Protein AF-A0A968ZM44-F1 (afdb_monomer_lite)

Secondary structure (DSSP, 8-state):
-----GGGSHHHHHHHHHHHHGGG--HHHHHHH-TTHHHHTEEEETTEEEE-TTSS--HHHHHHHHHHHHHTTHHHHHHHHHTT---BTTTTB---TTGGG--SSS--EETTEE-HHHHHHHHHHHHHHHHHHHHT-SB-TTSSB--EEEEE--THHHHHHHHHHHHTGGGS-TT-EEEEE--SSHHHHHHHHHTT-TT-SS-SS---TT-TTS---------HHHHHHHHHHHHHTT--TTS--S--------HHHHTTT--S--HHHHHHH-HHHHHHHHHHHHTS-TT---S--PPP------

Sequence (306 aa):
MSVADITRTAEWAALKRHRQALAKTRIAELFKEDAQRFQHFSLQLDEFAFDYSKNLATPETMRLLHELARTADVAGWRDRMFAGEHINSTEDRAVFHVALRNVGREPMTVDGKDVMPDVRKVWDQMRAFVANVREGHWHGATGERIRTVVNIGIGGSDLGPAMAVQALRPFCHPEMTFQFVSNVDGAHLHAALAHADPADPETGRQLAAQDLGKIGHRVEIGDPAIVDPLEDLAGAVGRDPKRRQGVGHVLPVHADQVRTRIGHGSQRAARQEIPELWGEIAHQADDIGPGRRPANAFPGPSGRAI

pLDDT: mean 70.18, std 28.46, range [25.27, 98.62]

Radius of gyration: 26.27 Å; chains: 1; bounding box: 56×50×72 Å

Structure (mmCIF, N/CA/C/O backbone):
data_AF-A0A968ZM44-F1
#
_entry.id   AF-A0A968ZM44-F1
#
loop_
_atom_site.group_PDB
_atom_site.id
_atom_site.type_symbol
_atom_site.label_atom_id
_atom_site.label_alt_id
_atom_site.label_comp_id
_atom_site.label_asym_id
_atom_site.label_entity_id
_atom_site.label_seq_id
_atom_site.pdbx_PDB_ins_code
_atom_site.Cartn_x
_atom_site.Cartn_y
_atom_site.Cartn_z
_atom_site.occupancy
_atom_site.B_iso_or_equiv
_atom_site.auth_seq_id
_atom_site.auth_comp_id
_atom_site.auth_asym_id
_atom_s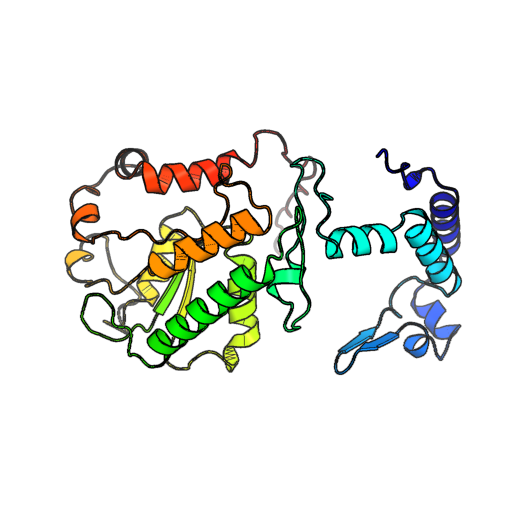ite.auth_atom_id
_atom_site.pdbx_PDB_model_num
ATOM 1 N N . MET A 1 1 ? 5.652 -24.189 -7.699 1.00 48.12 1 MET A N 1
ATOM 2 C CA . MET A 1 1 ? 6.031 -23.887 -9.099 1.00 48.12 1 MET A CA 1
ATOM 3 C C . MET A 1 1 ? 7.321 -23.081 -9.074 1.00 48.12 1 MET A C 1
ATOM 5 O O . MET A 1 1 ? 7.383 -22.113 -8.329 1.00 48.12 1 MET A O 1
ATOM 9 N N . SER A 1 2 ? 8.365 -23.496 -9.797 1.00 54.34 2 SER A N 1
ATOM 10 C CA . SER A 1 2 ? 9.591 -22.693 -9.908 1.00 54.34 2 SER A CA 1
ATOM 11 C C . SER A 1 2 ? 9.310 -21.535 -10.862 1.00 54.34 2 SER A C 1
ATOM 13 O O . SER A 1 2 ? 9.108 -21.755 -12.053 1.00 54.34 2 SER A O 1
ATOM 15 N N . VAL A 1 3 ? 9.242 -20.314 -10.330 1.00 64.31 3 VAL A N 1
ATOM 16 C CA . VAL A 1 3 ? 9.258 -19.105 -11.160 1.00 64.31 3 VAL A CA 1
ATOM 17 C C . VAL A 1 3 ? 10.635 -19.047 -11.805 1.00 64.31 3 VAL A C 1
ATOM 19 O O . VAL A 1 3 ? 11.645 -19.103 -11.099 1.00 64.31 3 VAL A O 1
ATOM 22 N N . ALA A 1 4 ? 10.685 -19.001 -13.136 1.00 75.81 4 ALA A N 1
ATOM 23 C CA . ALA A 1 4 ? 11.942 -18.811 -13.841 1.00 75.81 4 ALA A CA 1
ATOM 24 C C . ALA A 1 4 ? 12.600 -17.519 -13.335 1.00 75.81 4 ALA A C 1
ATOM 26 O O . ALA A 1 4 ? 11.942 -16.486 -13.221 1.00 75.81 4 ALA A O 1
ATOM 27 N N . ASP A 1 5 ? 13.889 -17.586 -13.003 1.00 91.69 5 ASP A N 1
ATOM 28 C CA . ASP A 1 5 ? 14.655 -16.423 -12.557 1.00 91.69 5 ASP A CA 1
ATOM 29 C C . ASP A 1 5 ? 14.594 -15.332 -13.635 1.00 91.69 5 ASP A C 1
ATOM 31 O O . ASP A 1 5 ? 15.226 -15.446 -14.691 1.00 91.69 5 ASP A O 1
ATOM 35 N N . ILE A 1 6 ? 13.819 -14.277 -13.359 1.00 95.19 6 ILE A N 1
ATOM 36 C CA . ILE A 1 6 ? 13.532 -13.194 -14.304 1.00 95.19 6 ILE A CA 1
ATOM 37 C C . ILE A 1 6 ? 14.816 -12.515 -14.796 1.00 95.19 6 ILE A C 1
ATOM 39 O O . ILE A 1 6 ? 14.860 -11.980 -15.898 1.00 95.19 6 ILE A O 1
ATOM 43 N N . THR A 1 7 ? 15.906 -12.589 -14.024 1.00 96.12 7 THR A N 1
ATOM 44 C CA . THR A 1 7 ? 17.188 -11.975 -14.388 1.00 96.12 7 THR A CA 1
ATOM 45 C C . THR A 1 7 ? 17.933 -12.716 -15.503 1.00 96.12 7 THR A C 1
ATOM 47 O O . THR A 1 7 ? 18.904 -12.188 -16.065 1.00 96.12 7 THR A O 1
ATOM 50 N N . ARG A 1 8 ? 17.476 -13.926 -15.850 1.00 95.88 8 ARG A N 1
ATOM 51 C CA . ARG A 1 8 ? 18.040 -14.781 -16.903 1.00 95.88 8 ARG A CA 1
ATOM 52 C C . ARG A 1 8 ? 17.271 -14.711 -18.221 1.00 95.88 8 ARG A C 1
ATOM 54 O O . ARG A 1 8 ? 17.682 -15.360 -19.179 1.00 95.88 8 ARG A O 1
ATOM 61 N N . THR A 1 9 ? 16.181 -13.950 -18.291 1.00 96.44 9 THR A N 1
ATOM 62 C CA . THR A 1 9 ? 15.359 -13.867 -19.504 1.00 96.44 9 THR A CA 1
ATOM 63 C C . THR A 1 9 ? 15.955 -12.921 -20.549 1.00 96.44 9 THR A C 1
ATOM 65 O O . THR A 1 9 ? 16.808 -12.068 -20.258 1.00 96.44 9 THR A O 1
ATOM 68 N N . ALA A 1 10 ? 15.511 -13.069 -21.799 1.00 97.44 10 ALA A N 1
ATOM 69 C CA . ALA A 1 10 ? 15.954 -12.221 -22.901 1.00 97.44 10 ALA A CA 1
ATOM 70 C C . ALA A 1 10 ? 15.498 -10.763 -22.715 1.00 97.44 10 ALA A C 1
ATOM 72 O O . ALA A 1 10 ? 16.242 -9.837 -23.041 1.00 97.44 10 ALA A O 1
ATOM 73 N N . GLU A 1 11 ? 14.320 -10.562 -22.127 1.00 97.62 11 GLU A N 1
ATOM 74 C CA . GLU A 1 11 ? 13.700 -9.272 -21.820 1.00 97.62 11 GLU A CA 1
ATOM 75 C C . GLU A 1 11 ? 14.523 -8.511 -20.776 1.00 97.62 11 GLU A C 1
ATOM 77 O O . GLU A 1 11 ? 14.809 -7.322 -20.941 1.00 97.62 11 GLU A O 1
ATOM 82 N N . TRP A 1 12 ? 15.011 -9.206 -19.741 1.00 97.94 12 TRP A N 1
ATOM 83 C CA . TRP A 1 12 ? 15.919 -8.608 -18.762 1.00 97.94 12 TRP A CA 1
ATOM 84 C C . TRP A 1 12 ? 17.255 -8.209 -19.398 1.00 97.94 12 TRP A C 1
ATOM 86 O O . TRP A 1 12 ? 17.797 -7.130 -19.133 1.00 97.94 12 TRP A O 1
ATOM 96 N N . ALA A 1 13 ? 17.801 -9.052 -20.280 1.00 98.12 13 ALA A N 1
ATOM 97 C CA . ALA A 1 13 ? 19.002 -8.716 -21.039 1.00 98.12 13 ALA A CA 1
ATOM 98 C C . ALA A 1 13 ? 18.784 -7.513 -21.978 1.00 98.12 13 ALA A C 1
ATOM 100 O O . ALA A 1 13 ? 19.675 -6.668 -22.099 1.00 98.12 13 ALA A O 1
ATOM 101 N N . ALA A 1 14 ? 17.609 -7.402 -22.603 1.00 98.31 14 ALA A N 1
ATOM 102 C CA . ALA A 1 14 ? 17.239 -6.277 -23.457 1.00 98.31 14 ALA A CA 1
ATOM 103 C C . ALA A 1 14 ? 17.151 -4.963 -22.669 1.00 98.31 14 ALA A C 1
ATOM 105 O O . ALA A 1 14 ? 17.775 -3.980 -23.070 1.00 98.31 14 ALA A O 1
ATOM 106 N N . LEU A 1 15 ? 16.496 -4.960 -21.502 1.00 98.00 15 LEU A N 1
ATOM 107 C CA . LEU A 1 15 ? 16.448 -3.793 -20.612 1.00 98.00 15 LEU A CA 1
ATOM 108 C C . LEU A 1 15 ? 17.839 -3.352 -20.145 1.00 98.00 15 LEU A C 1
ATOM 110 O O . LEU A 1 15 ? 18.125 -2.155 -20.126 1.00 98.00 15 LEU A O 1
ATOM 114 N N . LYS A 1 16 ? 18.738 -4.294 -19.824 1.00 98.12 16 LYS A N 1
ATOM 115 C CA . LYS A 1 16 ? 20.132 -3.969 -19.470 1.00 98.12 16 LYS A CA 1
ATOM 116 C C . LYS A 1 16 ? 20.870 -3.270 -20.614 1.00 98.12 16 LYS A C 1
ATOM 118 O O . LYS A 1 16 ? 21.529 -2.260 -20.372 1.00 98.12 16 LYS A O 1
ATOM 123 N N . ARG A 1 17 ? 20.741 -3.765 -21.851 1.00 98.44 17 ARG A N 1
ATOM 124 C CA . ARG A 1 17 ? 21.337 -3.118 -23.037 1.00 98.44 17 ARG A CA 1
ATOM 125 C C . ARG A 1 17 ? 20.739 -1.732 -23.279 1.00 98.44 17 ARG A C 1
ATOM 127 O O . ARG A 1 17 ? 21.483 -0.778 -23.482 1.00 98.44 17 ARG A O 1
ATOM 134 N N . HIS A 1 18 ? 19.418 -1.598 -23.179 1.00 98.19 18 HIS A N 1
ATOM 135 C CA . HIS A 1 18 ? 18.733 -0.310 -23.326 1.00 98.19 18 HIS A CA 1
ATOM 136 C C . HIS A 1 18 ? 19.187 0.709 -22.273 1.00 98.19 18 HIS A C 1
ATOM 138 O O . HIS A 1 18 ? 19.509 1.853 -22.588 1.00 98.19 18 HIS A O 1
ATOM 144 N N . ARG A 1 19 ? 19.333 0.279 -21.014 1.00 97.25 19 ARG A N 1
ATOM 145 C CA . ARG A 1 19 ? 19.857 1.125 -19.934 1.00 97.25 19 ARG A CA 1
ATOM 146 C C . ARG A 1 19 ? 21.284 1.612 -20.199 1.00 97.25 19 ARG A C 1
ATOM 148 O O . ARG A 1 19 ? 21.607 2.737 -19.807 1.00 97.25 19 ARG A O 1
ATOM 155 N N . GLN A 1 20 ? 22.126 0.786 -20.823 1.00 97.56 20 GLN A N 1
ATOM 156 C CA . GLN A 1 20 ? 23.477 1.176 -21.244 1.00 97.56 20 GLN A CA 1
ATOM 157 C C . GLN A 1 20 ? 23.434 2.192 -22.391 1.00 97.56 20 GLN A C 1
ATOM 159 O O . GLN A 1 20 ? 24.171 3.173 -22.348 1.00 97.56 20 GLN A O 1
ATOM 164 N N . ALA A 1 21 ? 22.537 2.011 -23.364 1.00 96.81 21 ALA A N 1
ATOM 165 C CA . ALA A 1 21 ? 22.344 2.965 -24.456 1.00 96.81 21 ALA A CA 1
ATOM 166 C C . ALA A 1 21 ? 21.909 4.353 -23.946 1.00 96.81 21 ALA A C 1
ATOM 168 O O . ALA A 1 21 ? 22.409 5.368 -24.422 1.00 96.81 21 ALA A O 1
ATOM 169 N N . LEU A 1 22 ? 21.066 4.402 -22.909 1.00 96.38 22 LEU A N 1
ATOM 170 C CA . LEU A 1 22 ? 20.624 5.648 -22.269 1.00 96.38 22 LEU A CA 1
ATOM 171 C C . LEU A 1 22 ? 21.632 6.248 -21.271 1.00 96.38 22 LEU A C 1
ATOM 173 O O . LEU A 1 22 ? 21.324 7.239 -20.614 1.00 96.38 22 LEU A O 1
ATOM 177 N N . ALA A 1 23 ? 22.829 5.674 -21.100 1.00 95.50 23 ALA A N 1
ATOM 178 C CA . ALA A 1 23 ? 23.737 6.057 -20.012 1.00 95.50 23 ALA A CA 1
ATOM 179 C C . ALA A 1 23 ? 24.178 7.531 -20.032 1.00 95.50 23 ALA A C 1
ATOM 181 O O . ALA A 1 23 ? 24.484 8.076 -18.973 1.00 95.50 23 ALA A O 1
ATOM 182 N N . LYS A 1 24 ? 24.211 8.163 -21.211 1.00 96.25 24 LYS A N 1
ATOM 183 C CA . LYS A 1 24 ? 24.587 9.576 -21.382 1.00 96.25 24 LYS A CA 1
ATOM 184 C C . LYS A 1 24 ? 23.391 10.505 -21.610 1.00 96.25 24 LYS A C 1
ATOM 186 O O . LYS A 1 24 ? 23.582 11.715 -21.620 1.00 96.25 24 LYS A O 1
ATOM 191 N N . THR A 1 25 ? 22.191 9.955 -21.775 1.00 96.88 25 THR A N 1
ATOM 192 C CA . THR A 1 25 ? 20.971 10.722 -22.036 1.00 96.88 25 THR A CA 1
ATOM 193 C C . THR A 1 25 ? 20.523 11.454 -20.778 1.00 96.88 25 THR A C 1
ATOM 195 O O . THR A 1 25 ? 20.468 10.878 -19.688 1.00 96.88 25 THR A O 1
ATOM 198 N N . ARG A 1 26 ? 20.152 12.726 -20.920 1.00 97.38 26 ARG A N 1
ATOM 199 C CA . ARG A 1 26 ? 19.579 13.530 -19.835 1.00 97.38 26 ARG A CA 1
ATOM 200 C C . ARG A 1 26 ? 18.071 13.643 -20.013 1.00 97.38 26 ARG A C 1
ATOM 202 O O . ARG A 1 26 ? 17.585 13.857 -21.114 1.00 97.38 26 ARG A O 1
ATOM 209 N N . ILE A 1 27 ? 17.316 13.621 -18.913 1.00 97.25 27 ILE A N 1
ATOM 210 C CA . ILE A 1 27 ? 15.852 13.812 -18.959 1.00 97.25 27 ILE A CA 1
ATOM 211 C C . ILE A 1 27 ? 15.487 15.127 -19.664 1.00 97.25 27 ILE A C 1
ATOM 213 O O . ILE A 1 27 ? 14.559 15.159 -20.460 1.00 97.25 27 ILE A O 1
ATOM 217 N N . ALA A 1 28 ? 16.255 16.197 -19.440 1.00 97.50 28 ALA A N 1
ATOM 218 C CA . ALA A 1 28 ? 16.041 17.480 -20.109 1.00 97.50 28 ALA A CA 1
ATOM 219 C C . ALA A 1 28 ? 16.164 17.407 -21.645 1.00 97.50 28 ALA A C 1
ATOM 221 O O . ALA A 1 28 ? 15.519 18.190 -22.331 1.00 97.50 28 ALA A O 1
ATOM 222 N N . GLU A 1 29 ? 16.978 16.496 -22.187 1.00 97.44 29 GLU A N 1
ATOM 223 C CA . GLU A 1 29 ? 17.085 16.271 -23.637 1.00 97.44 29 GLU A CA 1
ATOM 224 C C . GLU A 1 29 ? 15.824 15.583 -24.159 1.00 97.44 29 GLU A C 1
ATOM 226 O O . GLU A 1 29 ? 15.264 16.028 -25.153 1.00 97.44 29 GLU A O 1
ATOM 231 N N . LEU A 1 30 ? 15.284 14.616 -23.413 1.00 97.62 30 LEU A N 1
ATOM 232 C CA . LEU A 1 30 ? 14.035 13.938 -23.776 1.00 97.62 30 LEU A CA 1
ATOM 233 C C . LEU A 1 30 ? 12.840 14.902 -23.878 1.00 97.62 30 LEU A C 1
ATOM 235 O O . LEU A 1 30 ? 11.968 14.705 -24.715 1.00 97.62 30 LEU A O 1
ATOM 239 N N . PHE A 1 31 ? 12.792 15.952 -23.051 1.00 98.12 31 PHE A N 1
ATOM 240 C CA . PHE A 1 31 ? 11.773 17.011 -23.163 1.00 98.12 31 PHE A CA 1
ATOM 241 C C . PHE A 1 31 ? 12.002 17.955 -24.351 1.00 98.12 31 PHE A C 1
ATOM 243 O O . PHE A 1 31 ? 11.055 18.575 -24.823 1.00 98.12 31 PHE A O 1
ATOM 250 N N . LYS A 1 32 ? 13.247 18.100 -24.823 1.00 97.50 32 LYS A N 1
ATOM 251 C CA . LYS A 1 32 ? 13.547 18.869 -26.042 1.00 97.50 32 LYS A CA 1
ATOM 252 C C . LYS A 1 32 ? 13.192 18.079 -27.299 1.00 97.50 32 LYS A C 1
ATOM 254 O O . LYS A 1 32 ? 12.773 18.675 -28.282 1.00 97.50 32 LYS A O 1
ATOM 259 N N . GLU A 1 33 ? 13.387 16.764 -27.261 1.00 96.25 33 GLU A N 1
ATOM 260 C CA . GLU A 1 33 ? 13.106 15.845 -28.368 1.00 96.25 33 GLU A CA 1
ATOM 261 C C . GLU A 1 33 ? 11.608 15.563 -28.535 1.00 96.25 33 GLU A C 1
ATOM 263 O O . GLU A 1 33 ? 11.146 15.367 -29.655 1.00 96.25 33 GLU A O 1
ATOM 268 N N . ASP A 1 34 ? 10.844 15.577 -27.441 1.00 97.19 34 ASP A N 1
ATOM 269 C CA . ASP A 1 34 ? 9.398 15.365 -27.447 1.00 97.19 34 ASP A CA 1
ATOM 270 C C . ASP A 1 34 ? 8.678 16.500 -26.703 1.00 97.19 34 ASP A C 1
ATOM 272 O O . ASP A 1 34 ? 8.571 16.512 -25.474 1.00 97.19 34 ASP A O 1
ATOM 276 N N . ALA A 1 35 ? 8.143 17.457 -27.467 1.00 96.94 35 ALA A N 1
ATOM 277 C CA . ALA A 1 35 ? 7.371 18.577 -26.929 1.00 96.94 35 ALA A CA 1
ATOM 278 C C . ALA A 1 35 ? 6.054 18.139 -26.253 1.00 96.94 35 ALA A C 1
ATOM 280 O O . ALA A 1 35 ? 5.504 18.897 -25.455 1.00 96.94 35 ALA A O 1
ATOM 281 N N . GLN A 1 36 ? 5.558 16.928 -26.544 1.00 97.62 36 GLN A N 1
ATOM 282 C CA . GLN A 1 36 ? 4.345 16.344 -25.958 1.00 97.62 36 GLN A CA 1
ATOM 283 C C . GLN A 1 36 ? 4.655 15.255 -24.917 1.00 97.62 36 GLN A C 1
ATOM 285 O O . GLN A 1 36 ? 3.788 14.472 -24.520 1.00 97.62 36 GLN A O 1
ATOM 290 N N . ARG A 1 37 ? 5.895 15.216 -24.416 1.00 97.88 37 ARG A N 1
ATOM 291 C CA . ARG A 1 37 ? 6.360 14.183 -23.486 1.00 97.88 37 ARG A CA 1
ATOM 292 C C . ARG A 1 37 ? 5.500 14.062 -22.234 1.00 97.88 37 ARG A C 1
ATOM 294 O O . ARG A 1 37 ? 5.288 12.954 -21.751 1.00 97.88 37 ARG A O 1
ATOM 301 N N . PHE A 1 38 ? 5.024 15.182 -21.691 1.00 97.56 38 PHE A N 1
ATOM 302 C CA . PHE A 1 38 ? 4.135 15.149 -20.532 1.00 97.56 38 PHE A CA 1
ATOM 303 C C . PHE A 1 38 ? 2.866 14.347 -20.841 1.00 97.56 38 PHE A C 1
ATOM 305 O O . PHE A 1 38 ? 2.538 13.438 -20.088 1.00 97.56 38 PHE A O 1
ATOM 312 N N . GLN A 1 39 ? 2.202 14.611 -21.971 1.00 96.69 39 GLN A N 1
ATOM 313 C CA . GLN A 1 39 ? 0.997 13.882 -22.374 1.00 96.69 39 GLN A CA 1
ATOM 314 C C . GLN A 1 39 ? 1.288 12.399 -22.649 1.00 96.69 39 GLN A C 1
ATOM 316 O O . GLN A 1 39 ? 0.506 11.542 -22.258 1.00 96.69 39 GLN A O 1
ATOM 321 N N . HIS A 1 40 ? 2.424 12.079 -23.275 1.00 97.12 40 HIS A N 1
ATOM 322 C CA . HIS A 1 40 ? 2.801 10.690 -23.571 1.00 97.12 40 HIS A CA 1
ATOM 323 C C . HIS A 1 40 ? 3.193 9.869 -22.329 1.00 97.12 40 HIS A C 1
ATOM 325 O O . HIS A 1 40 ? 3.113 8.640 -22.349 1.00 97.12 40 HIS A O 1
ATOM 331 N N . PHE A 1 41 ? 3.648 10.531 -21.261 1.00 98.00 41 PHE A N 1
ATOM 332 C CA . PHE A 1 41 ? 4.139 9.902 -20.031 1.00 98.00 41 PHE A CA 1
ATOM 333 C C . PHE A 1 41 ? 3.378 10.392 -18.793 1.00 98.00 41 PHE A C 1
ATOM 335 O O . PHE A 1 41 ? 3.962 10.604 -17.728 1.00 98.00 41 PHE A O 1
ATOM 342 N N . SER A 1 42 ? 2.069 10.573 -18.929 1.00 97.44 42 SER A N 1
ATOM 343 C CA . SER A 1 42 ? 1.176 10.806 -17.802 1.00 97.44 42 SER A CA 1
ATOM 344 C C . SER A 1 42 ? -0.113 10.009 -17.957 1.00 97.44 42 SER A C 1
ATOM 346 O O . SER A 1 42 ? -0.502 9.622 -19.058 1.00 97.44 42 SER A O 1
ATOM 348 N N . LEU A 1 43 ? -0.760 9.736 -16.828 1.00 97.06 43 LEU A N 1
ATOM 349 C CA . LEU A 1 43 ? -2.104 9.170 -16.768 1.00 97.06 43 LEU A CA 1
ATOM 350 C C . LEU A 1 43 ? -2.986 10.086 -15.926 1.00 97.06 43 LEU A C 1
ATOM 352 O O . LEU A 1 43 ? -2.555 10.561 -14.875 1.00 97.06 43 LEU A O 1
ATOM 356 N N . GLN A 1 44 ? -4.223 10.293 -16.370 1.00 96.38 44 GLN A N 1
ATOM 357 C CA . GLN A 1 44 ? -5.272 10.899 -15.558 1.00 96.38 44 GLN A CA 1
ATOM 358 C C . GLN A 1 44 ? -6.162 9.779 -15.008 1.00 96.38 44 GLN A C 1
ATOM 360 O O . GLN A 1 44 ? -6.727 9.006 -15.781 1.00 96.38 44 GLN A O 1
ATOM 365 N N . LEU A 1 45 ? -6.261 9.687 -13.684 1.00 94.88 45 LEU A N 1
ATOM 366 C CA . LEU A 1 45 ? -7.091 8.732 -12.952 1.00 94.88 45 LEU A CA 1
ATOM 367 C C . LEU A 1 45 ? -8.054 9.525 -12.067 1.00 94.88 45 LEU A C 1
ATOM 369 O O . LEU A 1 45 ? -7.688 9.920 -10.963 1.00 94.88 45 LEU A O 1
ATOM 373 N N . ASP A 1 46 ? -9.254 9.801 -12.576 1.00 93.81 46 ASP A N 1
ATOM 374 C CA . ASP A 1 46 ? -10.235 10.693 -11.946 1.00 93.81 46 ASP A CA 1
ATOM 375 C C . ASP A 1 46 ? -9.601 12.040 -11.552 1.00 93.81 46 ASP A C 1
ATOM 377 O O . ASP A 1 46 ? -9.235 12.832 -12.420 1.00 93.81 46 ASP A O 1
ATOM 381 N N . GLU A 1 47 ? -9.419 12.287 -10.258 1.00 94.69 47 GLU A N 1
ATOM 382 C CA . GLU A 1 47 ? -8.841 13.512 -9.693 1.00 94.69 47 GLU A CA 1
ATOM 383 C C . GLU A 1 47 ? -7.302 13.462 -9.597 1.00 94.69 47 GLU A C 1
ATOM 385 O O . GLU A 1 47 ? -6.654 14.476 -9.334 1.00 94.69 47 GLU A O 1
ATOM 390 N N . PHE A 1 48 ? -6.690 12.298 -9.838 1.00 95.88 48 PHE A N 1
ATOM 391 C CA . PHE A 1 48 ? -5.254 12.069 -9.705 1.00 95.88 48 PHE A CA 1
ATOM 392 C C . PHE A 1 48 ? -4.532 12.148 -11.051 1.00 95.88 48 PHE A C 1
ATOM 394 O O . PHE A 1 48 ? -4.754 11.341 -11.954 1.00 95.88 48 PHE A O 1
ATOM 401 N N . ALA A 1 49 ? -3.584 13.079 -11.156 1.00 96.12 49 ALA A N 1
ATOM 402 C CA . ALA A 1 49 ? -2.622 13.118 -12.252 1.00 96.12 49 ALA A CA 1
ATOM 403 C C . ALA A 1 49 ? -1.353 12.338 -11.868 1.00 96.12 49 ALA A C 1
ATOM 405 O O . ALA A 1 49 ? -0.634 12.714 -10.940 1.00 96.12 49 ALA A O 1
ATOM 406 N N . PHE A 1 50 ? -1.054 11.263 -12.597 1.00 97.44 50 PHE A N 1
ATOM 407 C CA . PHE A 1 50 ? 0.164 10.471 -12.433 1.00 97.44 50 PHE A CA 1
ATOM 408 C C . PHE A 1 50 ? 1.175 10.813 -13.531 1.00 97.44 50 PHE A C 1
ATOM 410 O O . PHE A 1 50 ? 1.139 10.255 -14.626 1.00 97.44 50 PHE A O 1
ATOM 417 N N . ASP A 1 51 ? 2.077 11.750 -13.236 1.00 97.38 51 ASP A N 1
ATOM 418 C CA . ASP A 1 51 ? 3.147 12.183 -14.140 1.00 97.38 51 ASP A CA 1
ATOM 419 C C . ASP A 1 51 ? 4.422 11.348 -13.945 1.00 97.38 51 ASP A C 1
ATOM 421 O O . ASP A 1 51 ? 5.132 11.490 -12.947 1.00 97.38 51 ASP A O 1
ATOM 425 N N . TYR A 1 52 ? 4.756 10.524 -14.939 1.00 97.38 52 TYR A N 1
ATOM 426 C CA . TYR A 1 52 ? 6.012 9.775 -14.996 1.00 97.38 52 TYR A CA 1
ATOM 427 C C . TYR A 1 52 ? 6.959 10.276 -16.102 1.00 97.38 52 TYR A C 1
ATOM 429 O O . TYR A 1 52 ? 7.995 9.653 -16.353 1.00 97.38 52 TYR A O 1
ATOM 437 N N . SER A 1 53 ? 6.688 11.439 -16.704 1.00 98.00 53 SER A N 1
ATOM 438 C CA . SER A 1 53 ? 7.489 12.051 -17.779 1.00 98.00 53 SER A CA 1
ATOM 439 C C . SER A 1 53 ? 8.896 12.463 -17.344 1.00 98.00 53 SER A C 1
ATOM 441 O O . SER A 1 53 ? 9.833 12.473 -18.151 1.00 98.00 53 SER A O 1
ATOM 443 N N . LYS A 1 54 ? 9.080 12.734 -16.048 1.00 97.38 54 LYS A N 1
ATOM 444 C CA . LYS A 1 54 ? 10.364 13.113 -15.435 1.00 97.38 54 LYS A CA 1
ATOM 445 C C . LYS A 1 54 ? 11.246 11.913 -15.069 1.00 97.38 54 LYS A C 1
ATOM 447 O O . LYS A 1 54 ? 12.213 12.065 -14.332 1.00 97.38 54 LYS A O 1
ATOM 452 N N . ASN A 1 55 ? 10.942 10.732 -15.603 1.00 97.62 55 ASN A N 1
ATOM 453 C CA . ASN A 1 55 ? 11.807 9.559 -15.525 1.00 97.62 55 ASN A CA 1
ATOM 454 C C . ASN A 1 55 ? 12.701 9.450 -16.764 1.00 97.62 55 ASN A C 1
ATOM 456 O O . ASN A 1 55 ? 12.348 9.924 -17.847 1.00 97.62 55 ASN A O 1
ATOM 460 N N . LEU A 1 56 ? 13.845 8.772 -16.624 1.00 96.69 56 LEU A N 1
ATOM 461 C CA . LEU A 1 56 ? 14.721 8.418 -17.747 1.00 96.69 56 LEU A CA 1
ATOM 462 C C . LEU A 1 56 ? 14.110 7.254 -18.550 1.00 96.69 56 LEU A C 1
ATOM 464 O O . LEU A 1 56 ? 14.597 6.124 -18.527 1.00 96.69 56 LEU A O 1
ATOM 468 N N . ALA A 1 57 ? 12.996 7.542 -19.217 1.00 96.44 57 ALA A N 1
ATOM 469 C CA . ALA A 1 57 ? 12.198 6.585 -19.967 1.00 96.44 57 ALA A CA 1
ATOM 470 C C . ALA A 1 57 ? 11.868 7.119 -21.364 1.00 96.44 57 ALA A C 1
ATOM 472 O O . ALA A 1 57 ? 11.519 8.285 -21.541 1.00 96.44 57 ALA A O 1
ATOM 473 N N . THR A 1 58 ? 11.957 6.251 -22.360 1.00 97.25 58 THR A N 1
ATOM 474 C CA . THR A 1 58 ? 11.532 6.496 -23.742 1.00 97.25 58 THR A CA 1
ATOM 475 C C . THR A 1 58 ? 10.368 5.558 -24.084 1.00 97.25 58 THR A C 1
ATOM 477 O O . THR A 1 58 ? 10.076 4.651 -23.295 1.00 97.25 58 THR A O 1
ATOM 480 N N . PRO A 1 59 ? 9.692 5.721 -25.239 1.00 97.38 59 PRO A N 1
ATOM 481 C CA . PRO A 1 59 ? 8.674 4.761 -25.672 1.00 97.38 59 PRO A CA 1
ATOM 482 C C . PRO A 1 59 ? 9.217 3.325 -25.713 1.00 97.38 59 PRO A C 1
ATOM 484 O O . PRO A 1 59 ? 8.555 2.387 -25.272 1.00 97.38 59 PRO A O 1
ATOM 487 N N . GLU A 1 60 ? 10.477 3.175 -26.129 1.00 97.94 60 GLU A N 1
ATOM 488 C CA . GLU A 1 60 ? 11.195 1.901 -26.104 1.00 97.94 60 GLU A CA 1
ATOM 489 C C . GLU A 1 60 ? 11.407 1.371 -24.677 1.00 97.94 60 GLU A C 1
ATOM 491 O O . GLU A 1 60 ? 11.197 0.185 -24.429 1.00 97.94 60 GLU A O 1
ATOM 496 N N . THR A 1 61 ? 11.738 2.237 -23.707 1.00 98.19 61 THR A N 1
ATOM 497 C CA . THR A 1 61 ? 11.809 1.829 -22.291 1.00 98.19 61 THR A CA 1
ATOM 498 C C . THR A 1 61 ? 10.484 1.228 -21.830 1.00 98.19 61 THR A C 1
ATOM 500 O O . THR A 1 61 ? 10.481 0.163 -21.218 1.00 98.19 61 THR A O 1
ATOM 503 N N . MET A 1 62 ? 9.360 1.885 -22.132 1.00 98.12 62 MET A N 1
ATOM 504 C CA . MET A 1 62 ? 8.037 1.417 -21.708 1.00 98.12 62 MET A CA 1
ATOM 505 C C . MET A 1 62 ? 7.664 0.093 -22.377 1.00 98.12 62 MET A C 1
ATOM 507 O O . MET A 1 62 ? 7.181 -0.813 -21.701 1.00 98.12 62 MET A O 1
ATOM 511 N N . ARG A 1 63 ? 7.944 -0.058 -23.679 1.00 98.56 63 ARG A N 1
ATOM 512 C CA . ARG A 1 63 ? 7.738 -1.320 -24.405 1.00 98.56 63 ARG A CA 1
ATOM 513 C C . ARG A 1 63 ? 8.499 -2.474 -23.744 1.00 98.56 63 ARG A C 1
ATOM 515 O O . ARG A 1 63 ? 7.894 -3.498 -23.433 1.00 98.56 63 ARG A O 1
ATOM 522 N N . LEU A 1 64 ? 9.790 -2.281 -23.471 1.00 98.62 64 LEU A N 1
ATOM 523 C CA . LEU A 1 64 ? 10.647 -3.290 -22.844 1.00 98.62 64 LEU A CA 1
ATOM 524 C C . LEU A 1 64 ? 10.222 -3.622 -21.402 1.00 98.62 64 LEU A C 1
ATOM 526 O O . LEU A 1 64 ? 10.254 -4.785 -21.005 1.00 98.62 64 LEU A O 1
ATOM 530 N N . LEU A 1 65 ? 9.792 -2.628 -20.615 1.00 98.38 65 LEU A N 1
ATOM 531 C CA . LEU A 1 65 ? 9.260 -2.855 -19.264 1.00 98.38 65 LEU A CA 1
ATOM 532 C C . LEU A 1 65 ? 7.955 -3.663 -19.294 1.00 98.38 65 LEU A C 1
ATOM 534 O O . LEU A 1 65 ? 7.791 -4.576 -18.486 1.00 98.38 65 LEU A O 1
ATOM 538 N N . HIS A 1 66 ? 7.052 -3.380 -20.237 1.00 98.19 66 HIS A N 1
ATOM 539 C CA . HIS A 1 66 ? 5.829 -4.167 -20.410 1.00 98.19 66 HIS A CA 1
ATOM 540 C C . HIS A 1 66 ? 6.124 -5.608 -20.844 1.00 98.19 66 HIS A C 1
ATOM 542 O O . HIS A 1 66 ? 5.469 -6.534 -20.372 1.00 98.19 66 HIS A O 1
ATOM 548 N N . GLU A 1 67 ? 7.117 -5.825 -21.709 1.00 98.06 67 GLU A N 1
ATOM 549 C CA . GLU A 1 67 ? 7.569 -7.171 -22.091 1.00 98.06 67 GLU A CA 1
ATOM 550 C C . GLU A 1 67 ? 8.123 -7.954 -20.905 1.00 98.06 67 GLU A C 1
ATOM 552 O O . GLU A 1 67 ? 7.750 -9.113 -20.707 1.00 98.06 67 GLU A O 1
ATOM 557 N N . LEU A 1 68 ? 8.937 -7.308 -20.068 1.00 97.88 68 LEU A N 1
ATOM 558 C CA . LEU A 1 68 ? 9.433 -7.925 -18.844 1.00 97.88 68 LEU A CA 1
ATOM 559 C C . LEU A 1 68 ? 8.286 -8.267 -17.882 1.00 97.88 68 LEU A C 1
ATOM 561 O O . LEU A 1 68 ? 8.254 -9.372 -17.348 1.00 97.88 68 LEU A O 1
ATOM 565 N N . ALA A 1 69 ? 7.325 -7.356 -17.691 1.00 97.81 69 ALA A N 1
ATOM 566 C CA . ALA A 1 69 ? 6.170 -7.583 -16.822 1.00 97.81 69 ALA A CA 1
ATOM 567 C C . ALA A 1 69 ? 5.283 -8.743 -17.309 1.00 97.81 69 ALA A C 1
ATOM 569 O O . ALA A 1 69 ? 4.805 -9.530 -16.493 1.00 97.81 69 ALA A O 1
ATOM 570 N N . ARG A 1 70 ? 5.099 -8.887 -18.630 1.00 97.31 70 ARG A N 1
ATOM 571 C CA . ARG A 1 70 ? 4.412 -10.044 -19.230 1.00 97.31 70 ARG A CA 1
ATOM 572 C C . ARG A 1 70 ? 5.190 -11.340 -19.018 1.00 97.31 70 ARG A C 1
ATOM 574 O O . ARG A 1 70 ? 4.597 -12.343 -18.650 1.00 97.31 70 ARG A O 1
ATOM 581 N N . THR A 1 71 ? 6.509 -11.308 -19.196 1.00 96.94 71 THR A N 1
ATOM 582 C CA . THR A 1 71 ? 7.385 -12.476 -18.984 1.00 96.94 71 THR A CA 1
ATOM 583 C C . THR A 1 71 ? 7.390 -12.932 -17.524 1.00 96.94 71 THR A C 1
ATOM 585 O O . THR A 1 71 ? 7.436 -14.126 -17.247 1.00 96.94 71 THR A O 1
ATOM 588 N N . ALA A 1 72 ? 7.308 -11.987 -16.586 1.00 96.19 72 ALA A N 1
ATOM 589 C CA . ALA A 1 72 ? 7.175 -12.256 -15.156 1.00 96.19 72 ALA A CA 1
ATOM 590 C C . ALA A 1 72 ? 5.747 -12.650 -14.728 1.00 96.19 72 ALA A C 1
ATOM 592 O O . ALA A 1 72 ? 5.523 -12.897 -13.545 1.00 96.19 72 ALA A O 1
ATOM 593 N N . ASP A 1 73 ? 4.792 -12.679 -15.663 1.00 96.44 73 ASP A N 1
ATOM 594 C CA . ASP A 1 73 ? 3.378 -12.972 -15.430 1.00 96.44 73 ASP A CA 1
ATOM 595 C C . ASP A 1 73 ? 2.733 -12.115 -14.322 1.00 96.44 73 ASP A C 1
ATOM 597 O O . ASP A 1 73 ? 1.976 -12.590 -13.478 1.00 96.44 73 ASP A O 1
ATOM 601 N N . VAL A 1 74 ? 3.037 -10.812 -14.290 1.00 97.31 74 VAL A N 1
ATOM 602 C CA . VAL A 1 74 ? 2.514 -9.907 -13.244 1.00 97.31 74 VAL A CA 1
ATOM 603 C C . VAL A 1 74 ? 0.979 -9.911 -13.205 1.00 97.31 74 VAL A C 1
ATOM 605 O O . VAL A 1 74 ? 0.388 -9.860 -12.126 1.00 97.31 74 VAL A O 1
ATOM 608 N N . ALA A 1 75 ? 0.328 -9.989 -14.371 1.00 97.88 75 ALA A N 1
ATOM 609 C CA . ALA A 1 75 ? -1.128 -10.057 -14.465 1.00 97.88 75 ALA A CA 1
ATOM 610 C C . ALA A 1 75 ? -1.680 -11.383 -13.920 1.00 97.88 75 ALA A C 1
ATOM 612 O O . ALA A 1 75 ? -2.620 -11.341 -13.131 1.00 97.88 75 ALA A O 1
ATOM 613 N N . GLY A 1 76 ? -1.066 -12.526 -14.247 1.00 97.44 76 GLY A N 1
ATOM 614 C CA . GLY A 1 76 ? -1.456 -13.811 -13.675 1.00 97.44 76 GLY A CA 1
ATOM 615 C C . GLY A 1 76 ? -1.282 -13.828 -12.159 1.00 97.44 76 GLY A C 1
ATOM 616 O O . GLY A 1 76 ? -2.215 -14.172 -11.444 1.00 97.44 76 GLY A O 1
ATOM 617 N N . TRP A 1 77 ? -0.153 -13.351 -11.625 1.00 96.88 77 TRP A N 1
ATOM 618 C CA . TRP A 1 77 ? 0.048 -13.253 -10.171 1.00 96.88 77 TRP A CA 1
ATOM 619 C C . TRP A 1 77 ? -0.966 -12.346 -9.471 1.00 96.88 77 TRP A C 1
ATOM 621 O O . TRP A 1 77 ? -1.436 -12.683 -8.382 1.00 96.88 77 TRP A O 1
ATOM 631 N N . ARG A 1 78 ? -1.338 -11.222 -10.095 1.00 97.81 78 ARG A N 1
ATOM 632 C CA . ARG A 1 78 ? -2.450 -10.391 -9.624 1.00 97.81 78 ARG A CA 1
ATOM 633 C C . ARG A 1 78 ? -3.740 -11.209 -9.598 1.00 97.81 78 ARG A C 1
ATOM 635 O O . ARG A 1 78 ? -4.399 -11.234 -8.567 1.00 97.81 78 ARG A O 1
ATOM 642 N N . ASP A 1 79 ? -4.096 -11.880 -10.685 1.00 97.44 79 ASP A N 1
ATOM 643 C CA . ASP A 1 79 ? -5.367 -12.607 -10.784 1.00 97.44 79 ASP A CA 1
ATOM 644 C C . ASP A 1 79 ? -5.450 -13.743 -9.755 1.00 97.44 79 ASP A C 1
ATOM 646 O O . ASP A 1 79 ? -6.473 -13.893 -9.094 1.00 97.44 79 ASP A O 1
ATOM 650 N N . ARG A 1 80 ? -4.337 -14.442 -9.499 1.00 97.19 80 ARG A N 1
ATOM 651 C CA . ARG A 1 80 ? -4.211 -15.449 -8.431 1.00 97.19 80 ARG A CA 1
ATOM 652 C C . ARG A 1 80 ? -4.425 -14.856 -7.034 1.00 97.19 80 ARG A C 1
ATOM 654 O O . ARG A 1 80 ? -5.111 -15.458 -6.212 1.00 97.19 80 ARG A O 1
ATOM 661 N N . MET A 1 81 ? -3.897 -13.653 -6.768 1.00 97.31 81 MET A N 1
ATOM 662 C CA . MET A 1 81 ? -4.168 -12.918 -5.521 1.00 97.31 81 MET A CA 1
ATOM 663 C C . MET A 1 81 ? -5.665 -12.610 -5.368 1.00 97.31 81 MET A C 1
ATOM 665 O O . MET A 1 81 ? -6.233 -12.821 -4.300 1.00 97.31 81 MET A O 1
ATOM 669 N N . PHE A 1 82 ? -6.313 -12.118 -6.429 1.00 95.94 82 PHE A N 1
ATOM 670 C CA . PHE A 1 82 ? -7.747 -11.801 -6.420 1.00 95.94 82 PHE A CA 1
ATOM 671 C C . PHE A 1 82 ? -8.641 -13.049 -6.367 1.00 95.94 82 PHE A C 1
ATOM 673 O O . PHE A 1 82 ? -9.759 -12.961 -5.867 1.00 95.94 82 PHE A O 1
ATOM 680 N N . ALA A 1 83 ? -8.145 -14.199 -6.822 1.00 95.50 83 ALA A N 1
ATOM 681 C CA . ALA A 1 83 ? -8.815 -15.492 -6.722 1.00 95.50 83 ALA A CA 1
ATOM 682 C C . ALA A 1 83 ? -8.655 -16.170 -5.347 1.00 95.50 83 ALA A C 1
ATOM 684 O O . ALA A 1 83 ? -9.183 -17.260 -5.152 1.00 95.50 83 ALA A O 1
ATOM 685 N N . GLY A 1 84 ? -7.926 -15.554 -4.406 1.00 95.75 84 GLY A N 1
ATOM 686 C CA . GLY A 1 84 ? -7.719 -16.114 -3.070 1.00 95.75 84 GLY A CA 1
ATOM 687 C C . GLY A 1 84 ? -6.723 -17.276 -3.025 1.00 95.75 84 GLY A C 1
ATOM 688 O O . GLY A 1 84 ? -6.696 -18.016 -2.046 1.00 95.75 84 GLY A O 1
ATOM 689 N N . GLU A 1 85 ? -5.893 -17.456 -4.058 1.00 97.00 85 GLU A N 1
ATOM 690 C CA . GLU A 1 85 ? -4.894 -18.525 -4.073 1.00 97.00 85 GLU A CA 1
ATOM 691 C C . GLU A 1 85 ? -3.784 -18.308 -3.039 1.00 97.00 85 GLU A C 1
ATOM 693 O O . GLU A 1 85 ? -3.420 -17.178 -2.694 1.00 97.00 85 GLU A O 1
ATOM 698 N N . HIS A 1 86 ? -3.162 -19.413 -2.621 1.00 96.81 86 HIS A N 1
ATOM 699 C CA . HIS A 1 86 ? -2.047 -19.425 -1.679 1.00 96.81 86 HIS A CA 1
ATOM 700 C C . HIS A 1 86 ? -0.735 -18.965 -2.330 1.00 96.81 86 HIS A C 1
ATOM 702 O O . HIS A 1 86 ? 0.187 -19.741 -2.592 1.00 96.81 86 HIS A O 1
ATOM 708 N N . ILE A 1 87 ? -0.657 -17.670 -2.643 1.00 95.94 87 ILE A N 1
ATOM 709 C CA . ILE A 1 87 ? 0.521 -17.061 -3.270 1.00 95.94 87 ILE A CA 1
ATOM 710 C C . ILE A 1 87 ? 1.625 -16.721 -2.262 1.00 95.94 87 ILE A C 1
ATOM 712 O O . ILE A 1 87 ? 2.776 -16.541 -2.662 1.00 95.94 87 ILE A O 1
ATOM 716 N N . ASN A 1 88 ? 1.313 -16.664 -0.963 1.00 95.50 88 ASN A N 1
ATOM 717 C CA . ASN A 1 88 ? 2.330 -16.602 0.080 1.00 95.50 88 ASN A CA 1
ATOM 718 C C . ASN A 1 88 ? 2.887 -18.009 0.318 1.00 95.50 88 ASN A C 1
ATOM 720 O O . ASN A 1 88 ? 2.428 -18.748 1.185 1.00 95.50 88 ASN A O 1
ATOM 724 N N . SER A 1 89 ? 3.881 -18.380 -0.483 1.00 92.69 89 SER A N 1
ATOM 725 C CA . SER A 1 89 ? 4.384 -19.752 -0.547 1.00 92.69 89 SER A CA 1
ATOM 726 C C . SER A 1 89 ? 5.154 -20.214 0.689 1.00 92.69 89 SER A C 1
ATOM 728 O O . SER A 1 89 ? 5.291 -21.414 0.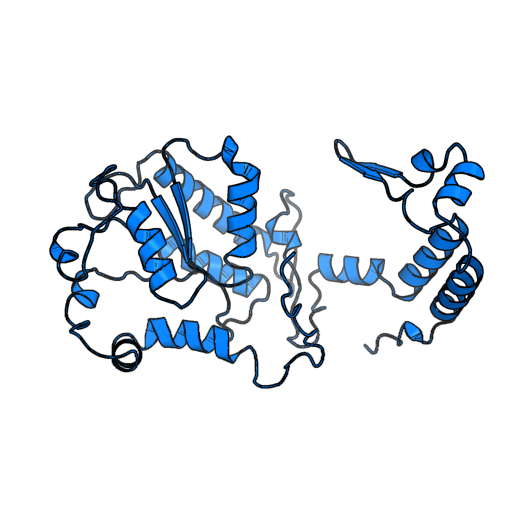893 1.00 92.69 89 SER A O 1
ATOM 730 N N . THR A 1 90 ? 5.726 -19.303 1.483 1.00 93.62 90 THR A N 1
ATOM 731 C CA . THR A 1 90 ? 6.514 -19.687 2.670 1.00 93.62 90 THR A CA 1
ATOM 732 C C . THR A 1 90 ? 5.641 -20.075 3.850 1.00 93.62 90 THR A C 1
ATOM 734 O O . THR A 1 90 ? 6.084 -20.829 4.710 1.00 93.62 90 THR A O 1
ATOM 737 N N . GLU A 1 91 ? 4.422 -19.548 3.893 1.00 92.69 91 GLU A N 1
ATOM 738 C CA . GLU A 1 91 ? 3.470 -19.801 4.974 1.00 92.69 91 GLU A CA 1
ATOM 739 C C . GLU A 1 91 ? 2.241 -20.576 4.487 1.00 92.69 91 GLU A C 1
ATOM 741 O O . GLU A 1 91 ? 1.404 -20.928 5.306 1.00 92.69 91 GLU A O 1
ATOM 746 N N . ASP A 1 92 ? 2.157 -20.843 3.178 1.00 94.25 92 ASP A N 1
ATOM 747 C CA . ASP A 1 92 ? 1.032 -21.486 2.494 1.00 94.25 92 ASP A CA 1
ATOM 748 C C . ASP A 1 92 ? -0.306 -20.783 2.774 1.00 94.25 92 ASP A C 1
ATOM 750 O O . ASP A 1 92 ? -1.217 -21.348 3.372 1.00 94.25 92 ASP A O 1
ATOM 754 N N . ARG A 1 93 ? -0.393 -19.495 2.401 1.00 94.06 93 ARG A N 1
ATOM 755 C CA . ARG A 1 93 ? -1.561 -18.646 2.710 1.00 94.06 93 ARG A CA 1
ATOM 756 C C . ARG A 1 93 ? -2.007 -17.791 1.537 1.00 94.06 93 ARG A C 1
ATOM 758 O O . ARG A 1 93 ? -1.191 -17.316 0.736 1.00 94.06 93 ARG A O 1
ATOM 765 N N . ALA A 1 94 ? -3.308 -17.528 1.491 1.00 95.81 94 ALA A N 1
ATOM 766 C CA . ALA A 1 94 ? -3.874 -16.472 0.667 1.00 95.81 94 ALA A CA 1
ATOM 767 C C . ALA A 1 94 ? -3.359 -15.083 1.096 1.00 95.81 94 ALA A C 1
ATOM 769 O O . ALA A 1 94 ? -3.000 -14.851 2.251 1.00 95.81 94 ALA A O 1
ATOM 770 N N . VAL A 1 95 ? -3.337 -14.130 0.159 1.00 96.38 95 VAL A N 1
ATOM 771 C CA . VAL A 1 95 ? -3.005 -12.717 0.426 1.00 96.38 95 VAL A CA 1
ATOM 772 C C . VAL A 1 95 ? -4.199 -11.860 0.027 1.00 96.38 95 VAL A C 1
ATOM 774 O O . VAL A 1 95 ? -4.308 -11.429 -1.117 1.00 96.38 95 VAL A O 1
ATOM 777 N N . PHE A 1 96 ? -5.116 -11.617 0.970 1.00 95.75 96 PHE A N 1
ATOM 778 C CA . PHE A 1 96 ? -6.488 -11.236 0.609 1.00 95.75 96 PHE A CA 1
ATOM 779 C C . PHE A 1 96 ? -7.006 -9.912 1.183 1.00 95.75 96 PHE A C 1
ATOM 781 O O . PHE A 1 96 ? -8.201 -9.706 1.374 1.00 95.75 96 PHE A O 1
ATOM 788 N N . HIS A 1 97 ? -6.108 -8.944 1.370 1.00 95.81 97 HIS A N 1
ATOM 789 C CA . HIS A 1 97 ? -6.455 -7.584 1.806 1.00 95.81 97 HIS A CA 1
ATOM 790 C C . HIS A 1 97 ? -7.439 -6.857 0.863 1.00 95.81 97 HIS A C 1
ATOM 792 O O . HIS A 1 97 ? -8.101 -5.907 1.273 1.00 95.81 97 HIS A O 1
ATOM 798 N N . VAL A 1 98 ? -7.556 -7.289 -0.398 1.00 96.06 98 VAL A N 1
ATOM 799 C CA . VAL A 1 98 ? -8.533 -6.750 -1.358 1.00 96.06 98 VAL A CA 1
ATOM 800 C C . VAL A 1 98 ? -9.983 -7.021 -0.942 1.00 96.06 98 VAL A C 1
ATOM 802 O O . VAL A 1 98 ? -10.832 -6.166 -1.187 1.00 96.06 98 VAL A O 1
ATOM 805 N N . ALA A 1 99 ? -10.258 -8.132 -0.248 1.00 95.62 99 ALA A N 1
ATOM 806 C CA . ALA A 1 99 ? -11.596 -8.453 0.249 1.00 95.62 99 ALA A CA 1
ATOM 807 C C . ALA A 1 99 ? -12.067 -7.462 1.324 1.00 95.62 99 ALA A C 1
ATOM 809 O O . ALA A 1 99 ? -13.225 -7.053 1.332 1.00 95.62 99 ALA A O 1
ATOM 810 N N . LEU A 1 100 ? -11.142 -6.967 2.155 1.00 95.31 100 LEU A N 1
ATOM 811 C CA . LEU A 1 100 ? -11.419 -6.010 3.238 1.00 95.31 100 LEU A CA 1
ATOM 812 C C . LEU A 1 100 ? -11.864 -4.621 2.755 1.00 95.31 100 LEU A C 1
ATOM 814 O O . LEU A 1 100 ? -12.200 -3.770 3.573 1.00 95.31 100 LEU A O 1
ATOM 818 N N . ARG A 1 101 ? -11.845 -4.374 1.443 1.00 95.06 101 ARG A N 1
ATOM 819 C CA . ARG A 1 101 ? -12.285 -3.125 0.803 1.00 95.06 101 ARG A CA 1
ATOM 820 C C . ARG A 1 101 ? -13.248 -3.362 -0.361 1.00 95.06 101 ARG A C 1
ATOM 822 O O . ARG A 1 101 ? -13.535 -2.438 -1.119 1.00 95.06 101 ARG A O 1
ATOM 829 N N . ASN A 1 102 ? -13.742 -4.590 -0.518 1.00 93.75 102 ASN A N 1
ATOM 830 C CA . ASN A 1 102 ? -14.720 -4.918 -1.543 1.00 93.75 102 ASN A CA 1
ATOM 831 C C . ASN A 1 102 ? -16.118 -4.457 -1.109 1.00 93.75 102 ASN A C 1
ATOM 833 O O . ASN A 1 102 ? -16.827 -5.156 -0.390 1.00 93.75 102 ASN A O 1
ATOM 837 N N . VAL A 1 103 ? -16.521 -3.271 -1.565 1.00 90.38 103 VAL A N 1
ATOM 838 C CA . VAL A 1 103 ? -17.876 -2.731 -1.345 1.00 90.38 103 VAL A CA 1
ATOM 839 C C . VAL A 1 103 ? -18.942 -3.399 -2.224 1.00 90.38 103 VAL A C 1
ATOM 841 O O . VAL A 1 103 ? -20.134 -3.142 -2.053 1.00 90.38 103 VAL A O 1
ATOM 844 N N . GLY A 1 104 ? -18.525 -4.235 -3.179 1.00 88.50 104 GLY A N 1
ATOM 845 C CA . GLY A 1 104 ? -19.415 -5.004 -4.036 1.00 88.50 104 GLY A CA 1
ATOM 846 C C . GLY A 1 104 ? -20.161 -6.109 -3.284 1.00 88.50 104 GLY A C 1
ATOM 847 O O . GLY A 1 104 ? -19.880 -6.432 -2.129 1.00 88.50 104 GLY A O 1
ATOM 848 N N . ARG A 1 105 ? -21.141 -6.709 -3.966 1.00 81.56 105 ARG A N 1
ATOM 849 C CA . ARG A 1 105 ? -21.902 -7.861 -3.448 1.00 81.56 105 ARG A CA 1
ATOM 850 C C . ARG A 1 105 ? -21.328 -9.208 -3.882 1.00 81.56 105 ARG A C 1
ATOM 852 O O . ARG A 1 105 ? -21.794 -10.230 -3.389 1.00 81.56 105 ARG A O 1
ATOM 859 N N . GLU A 1 106 ? -20.340 -9.193 -4.770 1.00 89.94 106 GLU A N 1
ATOM 860 C CA . GLU A 1 106 ? -19.745 -10.406 -5.319 1.00 89.94 106 GLU A CA 1
ATOM 861 C C . GLU A 1 106 ? -19.009 -11.207 -4.233 1.00 89.94 106 GLU A C 1
ATOM 863 O O . GLU A 1 106 ? -18.280 -10.607 -3.429 1.00 89.94 106 GLU A O 1
ATOM 868 N N . PRO A 1 107 ? -19.183 -12.543 -4.200 1.00 93.50 107 PRO A N 1
ATOM 869 C CA . PRO A 1 107 ? -18.428 -13.419 -3.315 1.00 93.50 107 PRO A CA 1
ATOM 870 C C . PRO A 1 107 ? -16.924 -13.299 -3.552 1.00 93.50 107 PRO A C 1
ATOM 872 O O . PRO A 1 107 ? -16.463 -13.179 -4.688 1.00 93.50 107 PRO A O 1
ATOM 875 N N . MET A 1 108 ? -16.146 -13.402 -2.478 1.00 95.56 108 MET A N 1
ATOM 876 C CA . MET A 1 108 ? -14.689 -13.474 -2.544 1.00 95.56 108 MET A CA 1
ATOM 877 C C . MET A 1 108 ? -14.249 -14.702 -1.761 1.00 95.56 108 MET A C 1
ATOM 879 O O . MET A 1 108 ? -14.401 -14.762 -0.546 1.00 95.56 108 MET A O 1
ATOM 883 N N . THR A 1 109 ? -13.772 -15.718 -2.475 1.00 95.69 109 THR A N 1
ATOM 884 C CA . THR A 1 109 ? -13.607 -17.068 -1.924 1.00 95.69 109 THR A CA 1
ATOM 885 C C . THR A 1 109 ? -12.145 -17.375 -1.621 1.00 95.69 109 THR A C 1
ATOM 887 O O . THR A 1 109 ? -11.281 -17.103 -2.447 1.00 95.69 109 THR A O 1
ATOM 890 N N . VAL A 1 110 ? -11.889 -17.984 -0.463 1.00 95.38 110 VAL A N 1
ATOM 891 C CA . VAL A 1 110 ? -10.621 -18.637 -0.095 1.00 95.38 110 VAL A CA 1
ATOM 892 C C . VAL A 1 110 ? -10.970 -20.038 0.404 1.00 95.38 110 VAL A C 1
ATOM 894 O O . VAL A 1 110 ? -11.958 -20.195 1.119 1.00 95.38 110 VAL A O 1
ATOM 897 N N . ASP A 1 111 ? -10.236 -21.067 -0.027 1.00 92.94 111 ASP A N 1
ATOM 898 C CA . ASP A 1 111 ? -10.479 -22.473 0.354 1.00 92.94 111 ASP A CA 1
ATOM 899 C C . ASP A 1 111 ? -11.941 -22.940 0.192 1.00 92.94 111 ASP A C 1
ATOM 901 O O . ASP A 1 111 ? -12.480 -23.712 0.984 1.00 92.94 111 ASP A O 1
ATOM 905 N N . GLY A 1 112 ? -12.621 -22.446 -0.847 1.00 92.44 112 GLY A N 1
ATOM 906 C CA . GLY A 1 112 ? -14.019 -22.784 -1.130 1.00 92.44 112 GLY A CA 1
ATOM 907 C C . GLY A 1 112 ? -15.054 -22.094 -0.230 1.00 92.44 112 GLY A C 1
ATOM 908 O O . GLY A 1 112 ? -16.247 -22.349 -0.395 1.00 92.44 112 GLY A O 1
ATOM 909 N N . LYS A 1 113 ? -14.640 -21.202 0.680 1.00 95.00 113 LYS A N 1
ATOM 910 C CA . LYS A 1 113 ? -15.528 -20.401 1.533 1.00 95.00 113 LYS A CA 1
ATOM 911 C C . LYS A 1 113 ? -15.527 -18.925 1.113 1.00 95.00 113 LYS A C 1
ATOM 913 O O . LYS A 1 113 ? -14.472 -18.303 1.022 1.00 95.00 113 LYS A O 1
ATOM 918 N N . ASP A 1 114 ? -16.712 -18.348 0.905 1.00 96.38 114 ASP A N 1
ATOM 919 C CA . ASP A 1 114 ? -16.867 -16.893 0.749 1.00 96.38 114 ASP A CA 1
ATOM 920 C C . ASP A 1 114 ? -16.562 -16.184 2.077 1.00 96.38 114 ASP A C 1
ATOM 922 O O . ASP A 1 114 ? -17.194 -16.466 3.099 1.00 96.38 114 ASP A O 1
ATOM 926 N N . VAL A 1 115 ? -15.601 -15.259 2.061 1.00 95.31 115 VAL A N 1
ATOM 927 C CA . VAL A 1 115 ? -15.168 -14.506 3.250 1.00 95.31 115 VAL A CA 1
ATOM 928 C C . VAL A 1 115 ? -15.982 -13.230 3.465 1.00 95.31 115 VAL A C 1
ATOM 930 O O . VAL A 1 115 ? -15.954 -12.642 4.547 1.00 95.31 115 VAL A O 1
ATOM 933 N N . MET A 1 116 ? -16.727 -12.775 2.454 1.00 96.31 116 MET A N 1
ATOM 934 C CA . MET A 1 116 ? -17.421 -11.489 2.510 1.00 96.31 116 MET A CA 1
ATOM 935 C C . MET A 1 116 ? -18.499 -11.374 3.608 1.00 96.31 116 MET A C 1
ATOM 937 O O . MET A 1 116 ? -18.677 -10.267 4.125 1.00 96.31 116 MET A O 1
ATOM 941 N N . PRO A 1 117 ? -19.238 -12.435 4.003 1.00 95.25 117 PRO A N 1
ATOM 942 C CA . PRO A 1 117 ? -20.153 -12.367 5.144 1.00 95.25 117 PRO A CA 1
ATOM 943 C C . PRO A 1 117 ? -19.442 -12.017 6.455 1.00 95.25 117 PRO A C 1
ATOM 945 O O . PRO A 1 117 ? -19.927 -11.158 7.191 1.00 95.25 117 PRO A O 1
ATOM 948 N N . ASP A 1 118 ? -18.276 -12.617 6.702 1.00 93.31 118 ASP A N 1
ATOM 949 C CA . ASP A 1 118 ? -17.480 -12.380 7.910 1.00 93.31 118 ASP A CA 1
ATOM 950 C C . ASP A 1 118 ? -16.904 -10.952 7.897 1.00 93.31 118 ASP A C 1
ATOM 952 O O . ASP A 1 118 ? -17.002 -10.231 8.891 1.00 93.31 118 ASP A O 1
ATOM 956 N N . VAL A 1 119 ? -16.417 -10.484 6.738 1.00 94.38 119 VAL A N 1
ATOM 957 C CA . VAL A 1 119 ? -15.961 -9.092 6.548 1.00 94.38 119 VAL A CA 1
ATOM 958 C C . VAL A 1 119 ? -17.073 -8.090 6.880 1.00 94.38 119 VAL A C 1
ATOM 960 O O . VAL A 1 119 ? -16.864 -7.157 7.656 1.00 94.38 119 VAL A O 1
ATOM 963 N N . ARG A 1 120 ? -18.275 -8.281 6.320 1.00 94.69 120 ARG A N 1
ATOM 964 C CA . ARG A 1 120 ? -19.409 -7.367 6.536 1.00 94.69 120 ARG A CA 1
ATOM 965 C C . ARG A 1 120 ? -19.894 -7.371 7.980 1.00 94.69 120 ARG A C 1
ATOM 967 O O . ARG A 1 120 ? -20.196 -6.305 8.508 1.00 94.69 120 ARG A O 1
ATOM 974 N N . LYS A 1 121 ? -19.916 -8.540 8.628 1.00 94.75 121 LYS A N 1
ATOM 975 C CA . LYS A 1 121 ? -20.249 -8.658 10.053 1.00 94.75 121 LYS A CA 1
ATOM 976 C C . LYS A 1 121 ? -19.346 -7.754 10.895 1.00 94.75 121 LYS A C 1
ATOM 978 O O . LYS A 1 121 ? -19.848 -6.984 11.711 1.00 94.75 121 LYS A O 1
ATOM 983 N N . VAL A 1 122 ? -18.037 -7.799 10.654 1.00 93.50 122 VAL A N 1
ATOM 984 C CA . VAL A 1 122 ? -17.067 -6.957 11.364 1.00 93.50 122 VAL A CA 1
ATOM 985 C C . VAL A 1 122 ? -17.242 -5.476 11.025 1.00 93.50 122 VAL A C 1
ATOM 987 O O . VAL A 1 122 ? -17.196 -4.637 11.921 1.00 93.50 122 VAL A O 1
ATOM 990 N N . TRP A 1 123 ? -17.508 -5.121 9.764 1.00 94.06 123 TRP A N 1
ATOM 991 C CA . TRP A 1 123 ? -17.800 -3.727 9.405 1.00 94.06 123 TRP A CA 1
ATOM 992 C C . TRP A 1 123 ? -19.008 -3.166 10.155 1.00 94.06 123 TRP A C 1
ATOM 994 O O . TRP A 1 123 ? -18.964 -2.024 10.616 1.00 94.06 123 TRP A O 1
ATOM 1004 N N . ASP A 1 124 ? -20.077 -3.949 10.286 1.00 94.81 124 ASP A N 1
ATOM 1005 C CA . ASP A 1 124 ? -21.286 -3.521 10.988 1.00 94.81 124 ASP A CA 1
ATOM 1006 C C . ASP A 1 124 ? -21.042 -3.386 12.498 1.00 94.81 124 ASP A C 1
ATOM 1008 O O . ASP A 1 124 ? -21.480 -2.402 13.099 1.00 94.81 124 ASP A O 1
ATOM 1012 N N . GLN A 1 125 ? -20.263 -4.294 13.094 1.00 92.94 125 GLN A N 1
ATOM 1013 C CA . GLN A 1 125 ? -19.810 -4.179 14.486 1.00 92.94 125 GLN A CA 1
ATOM 1014 C C . GLN A 1 125 ? -18.973 -2.913 14.708 1.00 92.94 125 GLN A C 1
ATOM 1016 O O . GLN A 1 125 ? -19.267 -2.126 15.609 1.00 92.94 125 GLN A O 1
ATOM 1021 N N . MET A 1 126 ? -17.979 -2.665 13.847 1.00 92.50 126 MET A N 1
ATOM 1022 C CA . MET A 1 126 ? -17.151 -1.459 13.907 1.00 92.50 126 MET A CA 1
ATOM 1023 C C . MET A 1 126 ? -17.998 -0.193 13.757 1.00 92.50 126 MET A C 1
ATOM 1025 O O . MET A 1 126 ? -17.803 0.764 14.502 1.00 92.50 126 MET A O 1
ATOM 1029 N N . ARG A 1 127 ? -18.963 -0.178 12.826 1.00 93.06 127 ARG A N 1
ATOM 1030 C CA . ARG A 1 127 ? -19.851 0.973 12.616 1.00 93.06 127 ARG A CA 1
ATOM 1031 C C . ARG A 1 127 ? -20.686 1.263 13.860 1.00 93.06 127 ARG A C 1
ATOM 1033 O O . ARG A 1 127 ? -20.746 2.416 14.278 1.00 93.06 127 ARG A O 1
ATOM 1040 N N . ALA A 1 128 ? -21.298 0.237 14.451 1.00 93.00 128 ALA A N 1
ATOM 1041 C CA . ALA A 1 128 ? -22.117 0.385 15.650 1.00 93.00 128 ALA A CA 1
ATOM 1042 C C . ALA A 1 128 ? -21.292 0.885 16.843 1.00 93.00 128 ALA A C 1
ATOM 1044 O O . ALA A 1 128 ? -21.697 1.821 17.531 1.00 93.00 128 ALA A O 1
ATOM 1045 N N . PHE A 1 129 ? -20.110 0.312 17.065 1.00 88.69 129 PHE A N 1
ATOM 1046 C CA . PHE A 1 129 ? -19.223 0.747 18.140 1.00 88.69 129 PHE A CA 1
ATOM 1047 C C . PHE A 1 129 ? -18.758 2.191 17.961 1.00 88.69 129 PHE A C 1
ATOM 1049 O O . PHE A 1 129 ? -18.913 3.016 18.861 1.00 88.69 129 PHE A O 1
ATOM 1056 N N . VAL A 1 130 ? -18.233 2.520 16.778 1.00 91.00 130 VAL A N 1
ATOM 1057 C CA . VAL A 1 130 ? -17.723 3.862 16.485 1.00 91.00 130 VAL A CA 1
ATOM 1058 C C . VAL A 1 130 ? -18.838 4.903 16.596 1.00 91.00 130 VAL A C 1
ATOM 1060 O O . VAL A 1 130 ? -18.577 5.987 17.111 1.00 91.00 130 VAL A O 1
ATOM 1063 N N . ALA A 1 131 ? -20.069 4.589 16.179 1.00 92.12 131 ALA A N 1
ATOM 1064 C CA . ALA A 1 131 ? -21.219 5.471 16.378 1.00 92.12 131 ALA A CA 1
ATOM 1065 C C . ALA A 1 131 ? -21.480 5.724 17.871 1.00 92.12 131 ALA A C 1
ATOM 1067 O O . ALA A 1 131 ? -21.475 6.877 18.292 1.00 92.12 131 ALA A O 1
ATOM 1068 N N . ASN A 1 132 ? -21.579 4.672 18.691 1.00 89.56 132 ASN A N 1
ATOM 1069 C CA . ASN A 1 132 ? -21.820 4.809 20.132 1.00 89.56 132 ASN A CA 1
ATOM 1070 C C . ASN A 1 132 ? -20.729 5.616 20.854 1.00 89.56 132 ASN A C 1
ATOM 1072 O O . ASN A 1 132 ? -21.042 6.466 21.690 1.00 89.56 132 ASN A O 1
ATOM 1076 N N . VAL A 1 133 ? -19.454 5.396 20.521 1.00 87.38 133 VAL A N 1
ATOM 1077 C CA . VAL A 1 133 ? -18.335 6.165 21.094 1.00 87.38 133 VAL A CA 1
ATOM 1078 C C . VAL A 1 133 ? -18.402 7.629 20.657 1.00 87.38 133 VAL A C 1
ATOM 1080 O O . VAL A 1 133 ? -18.306 8.535 21.487 1.00 87.38 133 VAL A O 1
ATOM 1083 N N . ARG A 1 134 ? -18.601 7.882 19.359 1.00 88.00 134 ARG A N 1
ATOM 1084 C CA . ARG A 1 134 ? -18.634 9.245 18.807 1.00 88.00 134 ARG A CA 1
ATOM 1085 C C . ARG A 1 134 ? -19.836 10.038 19.295 1.00 88.00 134 ARG A C 1
ATOM 1087 O O . ARG A 1 134 ? -19.684 11.219 19.573 1.00 88.00 134 ARG A O 1
ATOM 1094 N N . GLU A 1 135 ? -20.996 9.414 19.432 1.00 91.12 135 GLU A N 1
ATOM 1095 C CA . GLU A 1 135 ? -22.224 10.052 19.924 1.00 91.12 135 GLU A CA 1
ATOM 1096 C C . GLU A 1 135 ? -22.219 10.217 21.450 1.00 91.12 135 GLU A C 1
ATOM 1098 O O . GLU A 1 135 ? -23.008 10.980 21.998 1.00 91.12 135 GLU A O 1
ATOM 1103 N N . GLY A 1 136 ? -21.280 9.566 22.144 1.00 87.44 136 GLY A N 1
ATOM 1104 C CA . GLY A 1 136 ? -21.164 9.630 23.596 1.00 87.44 136 GLY A CA 1
ATOM 1105 C C . GLY A 1 136 ? -22.142 8.728 24.337 1.00 87.44 136 GLY A C 1
ATOM 1106 O O . GLY A 1 136 ? -22.300 8.891 25.538 1.00 87.44 136 GLY A O 1
ATOM 1107 N N . HIS A 1 137 ? -22.765 7.772 23.648 1.00 89.88 137 HIS A N 1
ATOM 1108 C CA . HIS A 1 137 ? -23.559 6.711 24.269 1.00 89.88 137 HIS A CA 1
ATOM 1109 C C . HIS A 1 137 ? -22.676 5.683 24.988 1.00 89.88 137 HIS A C 1
ATOM 1111 O O . HIS A 1 137 ? -23.130 5.023 25.921 1.00 89.88 137 HIS A O 1
ATOM 1117 N N . TRP A 1 138 ? -21.413 5.559 24.566 1.00 85.06 138 TRP A N 1
ATOM 1118 C CA . TRP A 1 138 ? -20.417 4.737 25.241 1.00 85.06 138 TRP A CA 1
ATOM 1119 C C . TRP A 1 138 ? -19.647 5.557 26.279 1.00 85.06 138 TRP A C 1
ATOM 1121 O O . TRP A 1 138 ? -18.929 6.512 25.951 1.00 85.06 138 TRP A O 1
ATOM 1131 N N . HIS A 1 139 ? -19.794 5.171 27.541 1.00 80.38 139 HIS A N 1
ATOM 1132 C CA . HIS A 1 139 ? -19.130 5.801 28.673 1.00 80.38 139 HIS A CA 1
ATOM 1133 C C . HIS A 1 139 ? -17.977 4.933 29.164 1.00 80.38 139 HIS A C 1
ATOM 1135 O O . HIS A 1 139 ? -18.092 3.713 29.168 1.00 80.38 139 HIS A O 1
ATOM 1141 N N . GLY A 1 140 ? -16.893 5.568 29.612 1.00 74.19 140 GLY A N 1
ATOM 1142 C CA . GLY A 1 140 ? -15.830 4.846 30.309 1.00 74.19 140 GLY A CA 1
ATOM 1143 C C . GLY A 1 140 ? -16.244 4.471 31.734 1.00 74.19 140 GLY A C 1
ATOM 1144 O O . GLY A 1 140 ? -17.321 4.840 32.204 1.00 74.19 140 GLY A O 1
ATOM 1145 N N . ALA A 1 141 ? -15.340 3.826 32.471 1.00 75.50 141 ALA A N 1
ATOM 1146 C CA . ALA A 1 141 ? -15.580 3.337 33.835 1.00 75.50 141 ALA A CA 1
ATOM 1147 C C . ALA A 1 141 ? -16.117 4.382 34.844 1.00 75.50 141 ALA A C 1
ATOM 1149 O O . ALA A 1 141 ? -16.755 4.015 35.827 1.00 75.50 141 ALA A O 1
ATOM 1150 N N . THR A 1 142 ? -15.881 5.680 34.619 1.00 76.44 142 THR A N 1
ATOM 1151 C CA . THR A 1 142 ? -16.396 6.773 35.468 1.00 76.44 142 THR A CA 1
ATOM 1152 C C . THR A 1 142 ? -17.823 7.210 35.116 1.00 76.44 142 THR A C 1
ATOM 1154 O O . THR A 1 142 ? -18.361 8.113 35.751 1.00 76.44 142 THR A O 1
ATOM 1157 N N . GLY A 1 143 ? -18.443 6.602 34.101 1.00 78.44 143 GLY A N 1
ATOM 1158 C CA . GLY A 1 143 ? -19.742 7.011 33.562 1.00 78.44 143 GLY A CA 1
ATOM 1159 C C . GLY A 1 143 ? -19.671 8.222 32.634 1.00 78.44 143 GLY A C 1
ATOM 1160 O O . GLY A 1 143 ? -20.696 8.713 32.172 1.00 78.44 143 GLY A O 1
ATOM 1161 N N . GLU A 1 144 ? -18.474 8.713 32.332 1.00 80.38 144 GLU A N 1
ATOM 1162 C CA . GLU A 1 144 ? -18.296 9.892 31.504 1.00 80.38 144 GLU A CA 1
ATOM 1163 C C . GLU A 1 144 ? -17.834 9.532 30.068 1.00 80.38 144 GLU A C 1
ATOM 1165 O O . GLU A 1 144 ? -17.125 8.549 29.837 1.00 80.38 144 GLU A O 1
ATOM 1170 N N . ARG A 1 145 ? -18.176 10.374 29.081 1.00 84.75 145 ARG A N 1
ATOM 1171 C CA . ARG A 1 145 ? -17.925 10.149 27.637 1.00 84.75 145 ARG A CA 1
ATOM 1172 C C . ARG A 1 145 ? -16.454 9.948 27.254 1.00 84.75 145 ARG A C 1
ATOM 1174 O O . ARG A 1 145 ? -15.595 10.718 27.668 1.00 84.75 145 ARG A O 1
ATOM 1181 N N . ILE A 1 146 ? -16.146 9.011 26.371 1.00 82.31 146 ILE A N 1
ATOM 1182 C CA . ILE A 1 146 ? -14.775 8.838 25.867 1.00 82.31 146 ILE A CA 1
ATOM 1183 C C . ILE A 1 146 ? -14.366 10.027 24.976 1.00 82.31 146 ILE A C 1
ATOM 1185 O O . ILE A 1 146 ? -15.065 10.371 24.025 1.00 82.31 146 ILE A O 1
ATOM 1189 N N . ARG A 1 147 ? -13.220 10.655 25.279 1.00 84.38 147 ARG A N 1
ATOM 1190 C CA . ARG A 1 147 ? -12.643 11.763 24.485 1.00 84.38 147 ARG A CA 1
ATOM 1191 C C . ARG A 1 147 ?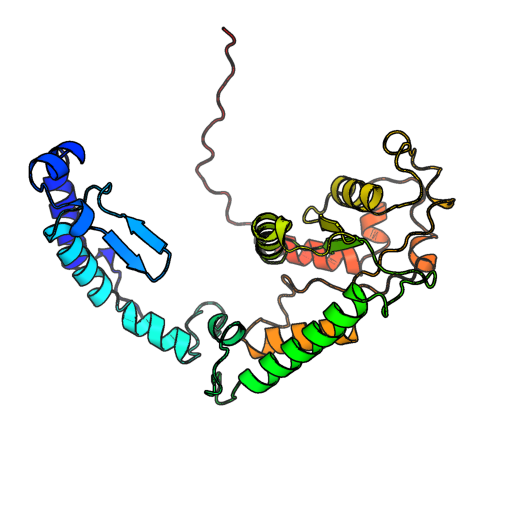 -11.284 11.448 23.875 1.00 84.38 147 ARG A C 1
ATOM 1193 O O . ARG A 1 147 ? -10.914 12.068 22.886 1.00 84.38 147 ARG A O 1
ATOM 1200 N N . THR A 1 148 ? -10.555 10.487 24.428 1.00 83.12 148 THR A N 1
ATOM 1201 C CA . THR A 1 148 ? -9.220 10.134 23.943 1.00 83.12 148 THR A CA 1
ATOM 1202 C C . THR A 1 148 ? -9.171 8.650 23.631 1.00 83.12 148 THR A C 1
ATOM 1204 O O . THR A 1 148 ? -9.537 7.831 24.467 1.00 83.12 148 THR A O 1
ATOM 1207 N N . VAL A 1 149 ? -8.714 8.316 22.427 1.00 84.94 149 VAL A N 1
ATOM 1208 C CA . VAL A 1 149 ? -8.448 6.944 21.991 1.00 84.94 149 VAL A CA 1
ATOM 1209 C C . VAL A 1 149 ? -6.940 6.763 21.910 1.00 84.94 149 VAL A C 1
ATOM 1211 O O . VAL A 1 149 ? -6.264 7.527 21.222 1.00 84.94 149 VAL A O 1
ATOM 1214 N N . VAL A 1 150 ? -6.410 5.756 22.600 1.00 83.44 150 VAL A N 1
ATOM 1215 C CA . VAL A 1 150 ? -4.988 5.400 22.550 1.00 83.44 150 VAL A CA 1
ATOM 1216 C C . VAL A 1 150 ? -4.853 4.080 21.796 1.00 83.44 150 VAL A C 1
ATOM 1218 O O . VAL A 1 150 ? -5.256 3.035 22.297 1.00 83.44 150 VAL A O 1
ATOM 1221 N N . ASN A 1 151 ? -4.309 4.125 20.581 1.00 84.50 151 ASN A N 1
ATOM 1222 C CA . ASN A 1 151 ? -3.968 2.939 19.805 1.00 84.50 151 ASN A CA 1
ATOM 1223 C C . ASN A 1 151 ? -2.630 2.385 20.292 1.00 84.50 151 ASN A C 1
ATOM 1225 O O . ASN A 1 151 ? -1.627 3.097 20.269 1.00 84.50 151 ASN A O 1
ATOM 1229 N N . ILE A 1 152 ? -2.609 1.118 20.695 1.00 81.31 152 ILE A N 1
ATOM 1230 C CA . ILE A 1 152 ? -1.391 0.421 21.108 1.00 81.31 152 ILE A CA 1
ATOM 1231 C C . ILE A 1 152 ? -1.115 -0.674 20.084 1.00 81.31 152 ILE A C 1
ATOM 1233 O O . ILE A 1 152 ? -1.902 -1.606 19.924 1.00 81.31 152 ILE A O 1
ATOM 1237 N N . GLY A 1 153 ? -0.001 -0.563 19.370 1.00 78.88 153 GLY A N 1
ATOM 1238 C CA . GLY A 1 153 ? 0.356 -1.520 18.328 1.00 78.88 153 GLY A CA 1
ATOM 1239 C C . GLY A 1 153 ? 1.720 -1.220 17.733 1.00 78.88 153 GLY A C 1
ATOM 1240 O O . GLY A 1 153 ? 2.200 -0.101 17.821 1.00 78.88 153 GLY A O 1
ATOM 1241 N N . ILE A 1 154 ? 2.360 -2.211 17.115 1.00 78.19 154 ILE A N 1
ATOM 1242 C CA . ILE A 1 154 ? 3.668 -2.044 16.471 1.00 78.19 154 ILE A CA 1
ATOM 1243 C C . ILE A 1 154 ? 3.582 -2.367 14.977 1.00 78.19 154 ILE A C 1
ATOM 1245 O O . ILE A 1 154 ? 2.791 -3.207 14.538 1.00 78.19 154 ILE A O 1
ATOM 1249 N N . GLY A 1 155 ? 4.398 -1.684 14.172 1.00 83.75 155 GLY A N 1
ATOM 1250 C CA . GLY A 1 155 ? 4.500 -1.935 12.737 1.00 83.75 155 GLY A CA 1
ATOM 1251 C C . GLY A 1 155 ? 3.177 -1.687 12.010 1.00 83.75 155 GLY A C 1
ATOM 1252 O O . GLY A 1 155 ? 2.654 -0.575 12.024 1.00 83.75 155 GLY A O 1
ATOM 1253 N N . GLY A 1 156 ? 2.637 -2.719 11.355 1.00 76.50 156 GLY A N 1
ATOM 1254 C CA . GLY A 1 156 ? 1.407 -2.611 10.561 1.00 76.50 156 GLY A CA 1
ATOM 1255 C C . GLY A 1 156 ? 0.166 -2.209 11.368 1.00 76.50 156 GLY A C 1
ATOM 1256 O O . GLY A 1 156 ? -0.717 -1.555 10.819 1.00 76.50 156 GLY A O 1
ATOM 1257 N N . SER A 1 157 ? 0.127 -2.536 12.664 1.00 77.88 157 SER A N 1
ATOM 1258 C CA . SER A 1 157 ? -0.983 -2.189 13.568 1.00 77.88 157 SER A CA 1
ATOM 1259 C C . SER A 1 157 ? -0.955 -0.738 14.061 1.00 77.88 157 SER A C 1
ATOM 1261 O O . SER A 1 157 ? -1.863 -0.317 14.772 1.00 77.88 157 SER A O 1
ATOM 1263 N N . ASP A 1 158 ? 0.079 0.024 13.701 1.00 82.00 158 ASP A N 1
ATOM 1264 C CA . ASP A 1 158 ? 0.261 1.417 14.117 1.00 82.00 158 ASP A CA 1
ATOM 1265 C C . ASP A 1 158 ? 0.428 2.349 12.922 1.00 82.00 158 ASP A C 1
ATOM 1267 O O . ASP A 1 158 ? -0.356 3.275 12.741 1.00 82.00 158 ASP A O 1
ATOM 1271 N N . LEU A 1 159 ? 1.384 2.050 12.037 1.00 85.19 159 LEU A N 1
ATOM 1272 C CA . LEU A 1 159 ? 1.769 2.937 10.938 1.00 85.19 159 LEU A CA 1
ATOM 1273 C C . LEU A 1 159 ? 0.601 3.275 10.002 1.00 85.19 159 LEU A C 1
ATOM 1275 O O . LEU A 1 159 ? 0.453 4.425 9.593 1.00 85.19 159 LEU A O 1
ATOM 1279 N N . GLY A 1 160 ? -0.229 2.284 9.661 1.00 88.38 160 GLY A N 1
ATOM 1280 C CA . GLY A 1 160 ? -1.400 2.481 8.801 1.00 88.38 160 GLY A CA 1
ATOM 1281 C C . GLY A 1 160 ? -2.455 3.384 9.454 1.00 88.38 160 GLY A C 1
ATOM 1282 O O . GLY A 1 160 ? -2.770 4.437 8.894 1.00 88.38 160 GLY A O 1
ATOM 1283 N N . PRO A 1 161 ? -2.979 3.012 10.638 1.00 88.31 161 PRO A N 1
ATOM 1284 C CA . PRO A 1 161 ? -3.914 3.842 11.398 1.00 88.31 161 PRO A CA 1
ATOM 1285 C C . PRO A 1 161 ? -3.397 5.256 11.707 1.00 88.31 161 PRO A C 1
ATOM 1287 O O . PRO A 1 161 ? -4.123 6.226 11.484 1.00 88.31 161 PRO A O 1
ATOM 1290 N N . ALA A 1 162 ? -2.143 5.394 12.152 1.00 89.00 162 ALA A N 1
ATOM 1291 C CA . ALA A 1 162 ? -1.534 6.683 12.480 1.00 89.00 162 ALA A CA 1
ATOM 1292 C C . ALA A 1 162 ? -1.461 7.606 11.258 1.00 89.00 162 ALA A C 1
ATOM 1294 O O . ALA A 1 162 ? -1.876 8.765 11.323 1.00 89.00 162 ALA A O 1
ATOM 1295 N N . MET A 1 163 ? -1.009 7.076 10.116 1.00 95.62 163 MET A N 1
ATOM 1296 C CA . MET A 1 163 ? -0.967 7.817 8.855 1.00 95.62 163 MET A CA 1
ATOM 1297 C C . MET A 1 163 ? -2.368 8.251 8.409 1.00 95.62 163 MET A C 1
ATOM 1299 O O . MET A 1 163 ? -2.551 9.410 8.037 1.00 95.62 163 MET A O 1
ATOM 1303 N N . ALA A 1 164 ? -3.367 7.364 8.496 1.00 94.94 164 ALA A N 1
ATOM 1304 C CA . ALA A 1 164 ? -4.740 7.679 8.107 1.00 94.94 164 ALA A CA 1
ATOM 1305 C C . ALA A 1 164 ? -5.346 8.795 8.974 1.00 94.94 164 ALA A C 1
ATOM 1307 O O . ALA A 1 164 ? -5.915 9.744 8.435 1.00 94.94 164 ALA A O 1
ATOM 1308 N N . VAL A 1 165 ? -5.178 8.728 10.301 1.00 92.88 165 VAL A N 1
ATOM 1309 C CA . VAL A 1 165 ? -5.637 9.784 11.219 1.00 92.88 165 VAL A CA 1
ATOM 1310 C C . VAL A 1 165 ? -4.922 11.105 10.944 1.00 92.88 165 VAL A C 1
ATOM 1312 O O . VAL A 1 165 ? -5.564 12.153 10.921 1.00 92.88 165 VAL A O 1
ATOM 1315 N N . GLN A 1 166 ? -3.612 11.077 10.691 1.00 93.94 166 GLN A N 1
ATOM 1316 C CA . GLN A 1 166 ? -2.856 12.288 10.383 1.00 93.94 166 GLN A CA 1
ATOM 1317 C C . GLN A 1 166 ? -3.308 12.931 9.062 1.00 93.94 166 GLN A C 1
ATOM 1319 O O . GLN A 1 166 ? -3.533 14.141 9.020 1.00 93.94 166 GLN A O 1
ATOM 1324 N N . ALA A 1 167 ? -3.465 12.140 7.997 1.00 96.12 167 ALA A N 1
ATOM 1325 C CA . ALA A 1 167 ? -3.872 12.625 6.679 1.00 96.12 167 ALA A CA 1
ATOM 1326 C C . ALA A 1 167 ? -5.324 13.134 6.660 1.00 96.12 167 ALA A C 1
ATOM 1328 O O . ALA A 1 167 ? -5.628 14.115 5.983 1.00 96.12 167 ALA A O 1
ATOM 1329 N N . LEU A 1 168 ? -6.212 12.499 7.432 1.00 96.00 168 LEU A N 1
ATOM 1330 C CA . LEU A 1 168 ? -7.639 12.824 7.503 1.00 96.00 168 LEU A CA 1
ATOM 1331 C C . LEU A 1 168 ? -8.009 13.667 8.728 1.00 96.00 168 LEU A C 1
ATOM 1333 O O . LEU A 1 168 ? -9.191 13.806 9.038 1.00 96.00 168 LEU A O 1
ATOM 1337 N N . ARG A 1 169 ? -7.026 14.276 9.404 1.00 93.06 169 ARG A N 1
ATOM 1338 C CA . ARG A 1 169 ? -7.235 15.079 10.619 1.00 93.06 169 ARG A CA 1
ATOM 1339 C C . ARG A 1 169 ? -8.367 16.116 10.507 1.00 93.06 169 ARG A C 1
ATOM 1341 O O . ARG A 1 169 ? -9.116 16.237 11.474 1.00 93.06 169 ARG A O 1
ATOM 1348 N N . PRO A 1 170 ? -8.562 16.830 9.375 1.00 95.19 170 PRO A N 1
ATOM 1349 C CA . PRO A 1 170 ? -9.684 17.766 9.227 1.00 95.19 170 PRO A CA 1
ATOM 1350 C C . PRO A 1 170 ? -11.082 17.129 9.320 1.00 95.19 170 PRO A C 1
ATOM 1352 O O . PRO A 1 170 ? -12.050 17.838 9.572 1.00 95.19 170 PRO A O 1
ATOM 1355 N N . PHE A 1 171 ? -11.196 15.813 9.126 1.00 94.25 171 PHE A N 1
ATOM 1356 C CA . PHE A 1 171 ? -12.448 15.050 9.196 1.00 94.25 171 PHE A CA 1
ATOM 1357 C C . PHE A 1 171 ? -12.639 14.328 10.541 1.00 94.25 171 PHE A C 1
ATOM 1359 O O . PHE A 1 171 ? -13.666 13.677 10.766 1.00 94.25 171 PHE A O 1
ATOM 1366 N N . CYS A 1 172 ? -11.656 14.403 11.445 1.00 91.06 172 CYS A N 1
ATOM 1367 C CA . CYS A 1 172 ? -11.766 13.825 12.779 1.00 91.06 172 CYS A CA 1
ATOM 1368 C C . CYS A 1 172 ? -12.866 14.521 13.595 1.00 91.06 172 CYS A C 1
ATOM 1370 O O . CYS A 1 172 ? -13.172 15.696 13.398 1.00 91.06 172 CYS A O 1
ATOM 1372 N N . HIS A 1 173 ? -13.466 13.784 14.535 1.00 88.06 173 HIS A N 1
ATOM 1373 C CA . HIS A 1 173 ? -14.457 14.363 15.440 1.00 88.06 173 HIS A CA 1
ATOM 1374 C C . HIS A 1 173 ? -13.791 15.461 16.293 1.00 88.06 173 HIS A C 1
ATOM 1376 O O . HIS A 1 173 ? -12.769 15.172 16.914 1.00 88.06 173 HIS A O 1
ATOM 1382 N N . PRO A 1 174 ? -14.344 16.687 16.367 1.00 87.00 174 PRO A N 1
ATOM 1383 C CA . PRO A 1 174 ? -13.652 17.840 16.955 1.00 87.00 174 PRO A CA 1
ATOM 1384 C C . PRO A 1 174 ? -13.361 17.690 18.454 1.00 87.00 174 PRO A C 1
ATOM 1386 O O . PRO A 1 174 ? -12.415 18.278 18.963 1.00 87.00 174 PRO A O 1
ATOM 1389 N N . GLU A 1 175 ? -14.164 16.893 19.159 1.00 86.12 175 GLU A N 1
ATOM 1390 C CA . GLU A 1 175 ? -14.013 16.638 20.600 1.00 86.12 175 GLU A CA 1
ATOM 1391 C C . GLU A 1 175 ? -13.228 15.358 20.928 1.00 86.12 175 GLU A C 1
ATOM 1393 O O . GLU A 1 175 ? -13.182 14.959 22.093 1.00 86.12 175 GLU A O 1
ATOM 1398 N N . MET A 1 176 ? -12.669 14.678 19.920 1.00 84.81 176 MET A N 1
ATOM 1399 C CA . MET A 1 176 ? -11.910 13.444 20.121 1.00 84.81 176 MET A CA 1
ATOM 1400 C C . MET A 1 176 ? -10.437 13.613 19.759 1.00 84.81 176 MET A C 1
ATOM 1402 O O . MET A 1 176 ? -10.094 14.165 18.714 1.00 84.81 176 MET A O 1
ATOM 1406 N N . THR A 1 177 ? -9.575 13.043 20.595 1.00 86.31 177 THR A N 1
ATOM 1407 C CA . THR A 1 177 ? -8.127 12.982 20.396 1.00 86.31 177 THR A CA 1
ATOM 1408 C C . THR A 1 177 ? -7.694 11.537 20.176 1.00 86.31 177 THR A C 1
ATOM 1410 O O . THR A 1 177 ? -8.215 10.618 20.805 1.00 86.31 177 THR A O 1
ATOM 1413 N N . PHE A 1 178 ? -6.716 11.335 19.297 1.00 86.38 178 PHE A N 1
ATOM 1414 C CA . PHE A 1 178 ? -6.160 10.023 18.974 1.00 86.38 178 PHE A CA 1
ATOM 1415 C C . PHE A 1 178 ? -4.659 10.031 19.261 1.00 86.38 178 PHE A C 1
ATOM 1417 O O . PHE A 1 178 ? -3.952 10.924 18.794 1.00 86.38 178 PHE A O 1
ATOM 1424 N N . GLN A 1 179 ? -4.189 9.056 20.033 1.00 85.06 179 GLN A N 1
ATOM 1425 C CA . GLN A 1 179 ? -2.784 8.854 20.386 1.00 85.06 179 GLN A CA 1
ATOM 1426 C C . GLN A 1 179 ? -2.329 7.479 19.905 1.00 85.06 179 GLN A C 1
ATOM 1428 O O . GLN A 1 179 ? -3.129 6.547 19.842 1.00 85.06 179 GLN A O 1
ATOM 1433 N N . PHE A 1 180 ? -1.047 7.352 19.586 1.00 84.12 180 PHE A N 1
ATOM 1434 C CA . PHE A 1 180 ? -0.458 6.141 19.022 1.00 84.12 180 PHE A CA 1
ATOM 1435 C C . PHE A 1 180 ? 0.772 5.759 19.837 1.00 84.12 180 PHE A C 1
ATOM 1437 O O . PHE A 1 180 ? 1.674 6.575 20.005 1.00 84.12 180 PHE A O 1
ATOM 1444 N N . VAL A 1 181 ? 0.790 4.537 20.369 1.00 81.00 181 VAL A N 1
ATOM 1445 C CA . VAL A 1 181 ? 1.877 3.998 21.189 1.00 81.00 181 VAL A CA 1
ATOM 1446 C C . VAL A 1 181 ? 2.387 2.721 20.541 1.00 81.00 181 VAL A C 1
ATOM 1448 O O . VAL A 1 181 ? 1.743 1.674 20.594 1.00 81.00 181 VAL A O 1
ATOM 1451 N N . SER A 1 182 ? 3.579 2.809 19.959 1.00 77.75 182 SER A N 1
ATOM 1452 C CA . SER A 1 182 ? 4.210 1.699 19.236 1.00 77.75 182 SER A CA 1
ATOM 1453 C C . SER A 1 182 ? 5.559 1.260 19.764 1.00 77.75 182 SER A C 1
ATOM 1455 O O . SER A 1 182 ? 6.143 0.298 19.264 1.00 77.75 182 SER A O 1
ATOM 1457 N N . ASN A 1 183 ? 6.053 1.943 20.797 1.00 75.31 183 ASN A N 1
ATOM 1458 C CA . ASN A 1 183 ? 7.308 1.588 21.437 1.00 75.31 183 ASN A CA 1
ATOM 1459 C C . ASN A 1 183 ? 7.035 0.845 22.744 1.00 75.31 183 ASN A C 1
ATOM 1461 O O . ASN A 1 183 ? 6.141 1.204 23.504 1.00 75.31 183 ASN A O 1
ATOM 1465 N N . VAL A 1 184 ? 7.865 -0.159 22.996 1.00 64.56 184 VAL A N 1
ATOM 1466 C CA . VAL A 1 184 ? 7.906 -0.955 24.223 1.00 64.56 184 VAL A CA 1
ATOM 1467 C C . VAL A 1 184 ? 8.454 -0.137 25.406 1.00 64.56 184 VAL A C 1
ATOM 1469 O O . VAL A 1 184 ? 8.266 -0.496 26.567 1.00 64.56 184 VAL A O 1
ATOM 1472 N N . ASP A 1 185 ? 9.121 0.986 25.123 1.00 72.31 185 ASP A N 1
ATOM 1473 C CA . ASP A 1 185 ? 9.556 1.952 26.129 1.00 72.31 185 ASP A CA 1
ATOM 1474 C C . ASP A 1 185 ? 8.361 2.624 26.831 1.00 72.31 185 ASP A C 1
ATOM 1476 O O . ASP A 1 185 ? 7.553 3.322 26.210 1.00 72.31 185 ASP A O 1
ATOM 1480 N N . GLY A 1 186 ? 8.298 2.470 28.157 1.00 69.06 186 GLY A N 1
ATOM 1481 C CA . GLY A 1 186 ? 7.264 3.057 29.007 1.00 69.06 186 GLY A CA 1
ATOM 1482 C C . GLY A 1 186 ? 7.194 4.585 28.943 1.00 69.06 186 GLY A C 1
ATOM 1483 O O . GLY A 1 186 ? 6.137 5.145 29.225 1.00 69.06 186 GLY A O 1
ATOM 1484 N N . ALA A 1 187 ? 8.262 5.269 28.515 1.00 73.69 187 ALA A N 1
ATOM 1485 C CA . ALA A 1 187 ? 8.228 6.712 28.282 1.00 73.69 187 ALA A CA 1
ATOM 1486 C C . ALA A 1 187 ? 7.213 7.107 27.193 1.00 73.69 187 ALA A C 1
ATOM 1488 O O . ALA A 1 187 ? 6.546 8.135 27.316 1.00 73.69 187 ALA A O 1
ATOM 1489 N N . HIS A 1 188 ? 7.052 6.279 26.155 1.00 70.62 188 HIS A N 1
ATOM 1490 C CA . HIS A 1 188 ? 6.117 6.549 25.064 1.00 70.62 188 HIS A CA 1
ATOM 1491 C C . HIS A 1 188 ? 4.665 6.433 25.538 1.00 70.62 188 HIS A C 1
ATOM 1493 O O . HIS A 1 188 ? 3.852 7.325 25.293 1.00 70.62 188 HIS A O 1
ATOM 1499 N N . LEU A 1 189 ? 4.363 5.373 26.293 1.00 72.56 189 LEU A N 1
ATOM 1500 C CA . LEU A 1 189 ? 3.052 5.192 26.907 1.00 72.56 189 LEU A CA 1
ATOM 1501 C C . LEU A 1 189 ? 2.748 6.317 27.905 1.00 72.56 189 LEU A C 1
ATOM 1503 O O . LEU A 1 189 ? 1.655 6.873 27.889 1.00 72.56 189 LEU A O 1
ATOM 1507 N N . HIS A 1 190 ? 3.722 6.694 28.736 1.00 71.19 190 HIS A N 1
ATOM 1508 C CA . HIS A 1 190 ? 3.552 7.772 29.706 1.00 71.19 190 HIS A CA 1
ATOM 1509 C C . HIS A 1 190 ? 3.213 9.107 29.029 1.00 71.19 190 HIS A C 1
ATOM 1511 O O . HIS A 1 190 ? 2.272 9.780 29.446 1.00 71.19 190 HIS A O 1
ATOM 1517 N N . ALA A 1 191 ? 3.918 9.458 27.950 1.00 72.75 191 ALA A N 1
ATOM 1518 C CA . ALA A 1 191 ? 3.639 10.671 27.185 1.00 72.75 191 ALA A CA 1
ATOM 1519 C C . ALA A 1 191 ? 2.229 10.660 26.567 1.00 72.75 191 ALA A C 1
ATOM 1521 O O . ALA A 1 191 ? 1.508 11.653 26.656 1.00 72.75 191 ALA A O 1
ATOM 1522 N N . ALA A 1 192 ? 1.806 9.531 25.991 1.00 71.31 192 ALA A N 1
ATOM 1523 C CA . ALA A 1 192 ? 0.470 9.396 25.413 1.00 71.31 192 ALA A CA 1
ATOM 1524 C C . ALA A 1 192 ? -0.642 9.518 26.470 1.00 71.31 192 ALA A C 1
ATOM 1526 O O . ALA A 1 192 ? -1.659 10.169 26.227 1.00 71.31 192 ALA A O 1
ATOM 1527 N N . LEU A 1 193 ? -0.437 8.931 27.653 1.00 69.00 193 LEU A N 1
ATOM 1528 C CA . LEU A 1 193 ? -1.397 8.976 28.758 1.00 69.00 193 LEU A CA 1
ATOM 1529 C C . LEU A 1 193 ? -1.469 10.352 29.428 1.00 69.00 193 LEU A C 1
ATOM 1531 O O . LEU A 1 193 ? -2.558 10.768 29.812 1.00 69.00 193 LEU A O 1
ATOM 1535 N N . ALA A 1 194 ? -0.355 11.084 29.520 1.00 66.88 194 ALA A N 1
ATOM 1536 C CA . ALA A 1 194 ? -0.341 12.446 30.058 1.00 66.88 194 ALA A CA 1
ATOM 1537 C C . ALA A 1 194 ? -1.219 13.408 29.236 1.00 66.88 194 ALA A C 1
ATOM 1539 O O . ALA A 1 194 ? -1.840 14.308 29.786 1.00 66.88 194 ALA A O 1
ATOM 1540 N N . HIS A 1 195 ? -1.326 13.191 27.922 1.00 59.09 195 HIS A N 1
ATOM 1541 C CA . HIS A 1 195 ? -2.222 13.953 27.046 1.00 59.09 195 HIS A CA 1
ATOM 1542 C C . HIS A 1 195 ? -3.686 13.493 27.090 1.00 59.09 195 HIS A C 1
ATOM 1544 O O . HIS A 1 195 ? -4.555 14.173 26.543 1.00 59.09 195 HIS A O 1
ATOM 1550 N N . ALA A 1 196 ? -3.967 12.337 27.692 1.00 57.12 196 ALA A N 1
ATOM 1551 C CA . ALA A 1 196 ? -5.308 11.773 27.779 1.00 57.12 196 ALA A CA 1
ATOM 1552 C C . ALA A 1 196 ? -6.076 12.222 29.036 1.00 57.12 196 ALA A C 1
ATOM 1554 O O . ALA A 1 196 ? -7.273 11.949 29.117 1.00 57.12 196 ALA A O 1
ATOM 1555 N N . ASP A 1 197 ? -5.419 12.903 29.983 1.00 53.59 197 ASP A N 1
ATOM 1556 C CA . ASP A 1 197 ? -6.017 13.385 31.230 1.00 53.59 197 ASP A CA 1
ATOM 1557 C C . ASP A 1 197 ? -6.594 14.812 31.078 1.00 53.59 197 ASP A C 1
ATOM 1559 O O . ASP A 1 197 ? -5.840 15.766 30.881 1.00 53.59 197 ASP A O 1
ATOM 1563 N N . PRO A 1 198 ? -7.925 14.999 31.154 1.00 45.41 198 PRO A N 1
ATOM 1564 C CA . PRO A 1 198 ? -8.550 16.318 31.107 1.00 45.41 198 PRO A CA 1
ATOM 1565 C C . PRO A 1 198 ? -8.470 17.096 32.434 1.00 45.41 198 PRO A C 1
ATOM 1567 O O . PRO A 1 198 ? -9.016 18.198 32.494 1.00 45.41 198 PRO A O 1
ATOM 1570 N N . ALA A 1 199 ? -7.846 16.563 33.493 1.00 46.50 199 ALA A N 1
ATOM 1571 C CA . ALA A 1 199 ? -7.829 17.212 34.802 1.00 46.50 199 ALA A CA 1
ATOM 1572 C C . ALA A 1 199 ? -6.996 18.508 34.884 1.00 46.50 199 ALA A C 1
ATOM 1574 O O . ALA A 1 199 ? -7.164 19.223 35.870 1.00 46.50 199 ALA A O 1
ATOM 1575 N N . ASP A 1 200 ? -6.166 18.872 33.892 1.00 37.09 200 ASP A N 1
ATOM 1576 C CA . ASP A 1 200 ? -5.521 20.197 33.880 1.00 37.09 200 ASP A CA 1
ATOM 1577 C C . ASP A 1 200 ? -4.861 20.597 32.531 1.00 37.09 200 ASP A C 1
ATOM 1579 O O . ASP A 1 200 ? -3.911 19.942 32.096 1.00 37.09 200 ASP A O 1
ATOM 1583 N N . PRO A 1 201 ? -5.271 21.701 31.872 1.00 34.78 201 PRO A N 1
ATOM 1584 C CA . PRO A 1 201 ? -4.549 22.280 30.732 1.00 34.78 201 PRO A CA 1
ATOM 1585 C C . PRO A 1 201 ? -3.194 22.925 31.096 1.00 34.78 201 PRO A C 1
ATOM 1587 O O . PRO A 1 201 ? -2.397 23.196 30.196 1.00 34.78 201 PRO A O 1
ATOM 1590 N N . GLU A 1 202 ? -2.919 23.187 32.379 1.00 30.80 202 GLU A N 1
ATOM 1591 C CA . GLU A 1 202 ? -1.728 23.904 32.865 1.00 30.80 202 GLU A CA 1
ATOM 1592 C C . GLU A 1 202 ? -0.717 22.995 33.607 1.00 30.80 202 GLU A C 1
ATOM 1594 O O . GLU A 1 202 ? 0.472 23.319 33.676 1.00 30.80 202 GLU A O 1
ATOM 1599 N N . THR A 1 203 ? -1.113 21.787 34.033 1.00 37.41 203 THR A N 1
ATOM 1600 C CA . THR A 1 203 ? -0.248 20.817 34.756 1.00 37.41 203 THR A CA 1
ATOM 1601 C C . THR A 1 203 ? 0.386 19.760 33.838 1.00 37.41 203 THR A C 1
ATOM 1603 O O . THR A 1 203 ? 0.631 18.616 34.204 1.00 37.41 203 THR A O 1
ATOM 1606 N N . GLY A 1 204 ? 0.762 20.152 32.622 1.00 35.34 204 GLY A N 1
ATOM 1607 C CA . GLY A 1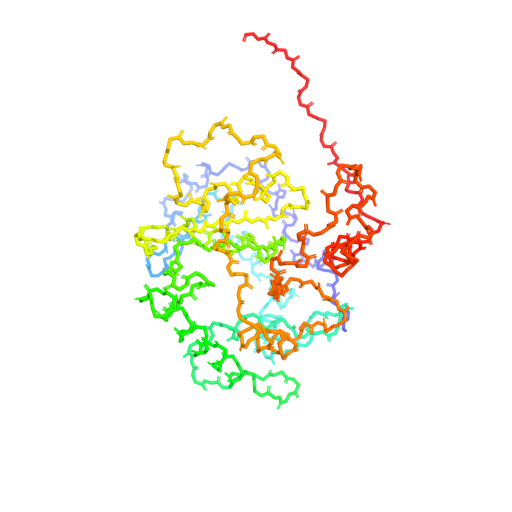 204 ? 1.562 19.315 31.718 1.00 35.34 204 GLY A CA 1
ATOM 1608 C C . GLY A 1 204 ? 3.063 19.255 32.050 1.00 35.34 204 GLY A C 1
ATOM 1609 O O . GLY A 1 204 ? 3.841 18.770 31.230 1.00 35.34 204 GLY A O 1
ATOM 1610 N N . ARG A 1 205 ? 3.520 19.800 33.192 1.00 32.31 205 ARG A N 1
ATOM 1611 C CA . ARG A 1 205 ? 4.965 19.965 33.473 1.00 32.31 205 ARG A CA 1
ATOM 1612 C C . ARG A 1 205 ? 5.532 19.380 34.757 1.00 32.31 205 ARG A C 1
ATOM 1614 O O . ARG A 1 205 ? 6.749 19.431 34.909 1.00 32.31 205 ARG A O 1
ATOM 1621 N N . GLN A 1 206 ? 4.760 18.774 35.649 1.00 31.25 206 GLN A N 1
ATOM 1622 C CA . GLN A 1 206 ? 5.375 18.168 36.833 1.00 31.25 206 GLN A CA 1
ATOM 1623 C C . GLN A 1 206 ? 4.454 17.133 37.462 1.00 31.25 206 GLN A C 1
ATOM 1625 O O . GLN A 1 206 ? 3.658 17.446 38.333 1.00 31.25 206 GLN A O 1
ATOM 1630 N N . LEU A 1 207 ? 4.588 15.879 37.038 1.00 30.02 207 LEU A N 1
ATOM 1631 C CA . LEU A 1 207 ? 4.059 14.750 37.794 1.00 30.02 207 LEU A CA 1
ATOM 1632 C C . LEU A 1 207 ? 5.216 13.793 38.059 1.00 30.02 207 LEU A C 1
ATOM 1634 O O . LEU A 1 207 ? 5.631 13.004 37.213 1.00 30.02 207 LEU A O 1
ATOM 1638 N N . ALA A 1 208 ? 5.800 13.942 39.247 1.00 27.25 208 ALA A N 1
ATOM 1639 C CA . ALA A 1 208 ? 6.701 12.951 39.805 1.00 27.25 208 ALA A CA 1
ATOM 1640 C C . ALA A 1 208 ? 5.910 11.662 40.079 1.00 27.25 208 ALA A C 1
ATOM 1642 O O . ALA A 1 208 ? 4.709 11.705 40.344 1.00 27.25 208 ALA A O 1
ATOM 1643 N N . ALA A 1 209 ? 6.598 10.518 40.073 1.00 32.75 209 ALA A N 1
ATOM 1644 C CA . ALA A 1 209 ? 6.053 9.164 40.244 1.00 32.75 209 ALA A CA 1
ATOM 1645 C C . ALA A 1 209 ? 5.204 8.914 41.521 1.00 32.75 209 ALA A C 1
ATOM 1647 O O . ALA A 1 209 ? 4.782 7.787 41.759 1.00 32.75 209 ALA A O 1
ATOM 1648 N N . GLN A 1 210 ? 4.964 9.933 42.350 1.00 30.06 210 GLN A N 1
ATOM 1649 C CA . GLN A 1 210 ? 4.233 9.874 43.617 1.00 30.06 210 GLN A CA 1
ATOM 1650 C C . GLN A 1 210 ? 2.779 10.383 43.519 1.00 30.06 210 GLN A C 1
ATOM 1652 O O . GLN A 1 210 ? 1.991 10.087 44.412 1.00 30.06 210 GLN A O 1
ATOM 1657 N N . ASP A 1 211 ? 2.383 11.067 42.436 1.00 30.41 211 ASP A N 1
ATOM 1658 C CA . ASP A 1 211 ? 1.029 11.648 42.289 1.00 30.41 211 ASP A CA 1
ATOM 1659 C C . ASP A 1 211 ? 0.048 10.809 41.439 1.00 30.41 211 ASP A C 1
ATOM 1661 O O . ASP A 1 211 ? -1.116 11.176 41.267 1.00 30.41 211 ASP A O 1
ATOM 1665 N N . LEU A 1 212 ? 0.466 9.618 40.994 1.00 33.44 212 LEU A N 1
ATOM 1666 C CA . LEU A 1 212 ? -0.354 8.653 40.235 1.00 33.44 212 LEU A CA 1
ATOM 1667 C C . LEU A 1 212 ? -1.625 8.182 40.978 1.00 33.44 212 LEU A C 1
ATOM 1669 O O . LEU A 1 212 ? -2.515 7.596 40.372 1.00 33.44 212 LEU A O 1
ATOM 1673 N N . GLY A 1 213 ? -1.737 8.442 42.286 1.00 28.44 213 GLY A N 1
ATOM 1674 C CA . GLY A 1 213 ? -2.911 8.102 43.096 1.00 28.44 213 GLY A CA 1
ATOM 1675 C C . GLY A 1 213 ? -4.126 9.018 42.902 1.00 28.44 213 GLY A C 1
ATOM 1676 O O . GLY A 1 213 ? -5.205 8.682 43.387 1.00 28.44 213 GLY A O 1
ATOM 1677 N N . LYS A 1 214 ? -3.974 10.162 42.219 1.00 28.75 214 LYS A N 1
ATOM 1678 C CA . LYS A 1 214 ? -5.055 11.148 42.013 1.00 28.75 214 LYS A CA 1
ATOM 1679 C C . LYS A 1 214 ? -5.645 11.135 40.604 1.00 28.75 214 LYS A C 1
ATOM 1681 O O . LYS A 1 214 ? -6.677 11.757 40.376 1.00 28.75 214 LYS A O 1
ATOM 1686 N N . ILE A 1 215 ? -5.013 10.413 39.684 1.00 33.72 215 ILE A N 1
ATOM 1687 C CA . ILE A 1 215 ? -5.418 10.356 38.287 1.00 33.72 215 ILE A CA 1
ATOM 1688 C C . ILE A 1 215 ? -6.384 9.179 38.128 1.00 33.72 215 ILE A C 1
ATOM 1690 O O . ILE A 1 215 ? -5.990 8.020 38.006 1.00 33.72 215 ILE A O 1
ATOM 1694 N N . GLY A 1 216 ? -7.682 9.465 38.206 1.00 28.69 216 GLY A N 1
ATOM 1695 C CA . GLY A 1 216 ? -8.734 8.509 37.865 1.00 28.69 216 GLY A CA 1
ATOM 1696 C C . GLY A 1 216 ? -8.690 8.214 36.366 1.00 28.69 216 GLY A C 1
ATOM 1697 O O . GLY A 1 216 ? -9.381 8.859 35.586 1.00 28.69 216 GLY A O 1
ATOM 1698 N N . HIS A 1 217 ? -7.823 7.291 35.950 1.00 34.28 217 HIS A N 1
ATOM 1699 C CA . HIS A 1 217 ? -7.548 7.028 34.540 1.00 34.28 217 HIS A CA 1
ATOM 1700 C C . HIS A 1 217 ? -8.757 6.421 33.813 1.00 34.28 217 HIS A C 1
ATOM 1702 O O . HIS A 1 217 ? -9.249 5.342 34.139 1.00 34.28 217 HIS A O 1
ATOM 1708 N N . ARG A 1 218 ? -9.193 7.149 32.784 1.00 40.47 218 ARG A N 1
ATOM 1709 C CA . ARG A 1 218 ? -10.342 6.917 31.906 1.00 40.47 218 ARG A CA 1
ATOM 1710 C C . ARG A 1 218 ? -9.827 6.484 30.529 1.00 40.47 218 ARG A C 1
ATOM 1712 O O . ARG A 1 218 ? -9.889 7.239 29.563 1.00 40.47 218 ARG A O 1
ATOM 1719 N N . VAL A 1 219 ? -9.243 5.287 30.477 1.00 31.67 219 VAL A N 1
ATOM 1720 C CA . VAL A 1 219 ? -8.683 4.666 29.266 1.00 31.67 219 VAL A CA 1
ATOM 1721 C C . VAL A 1 219 ? -9.286 3.270 29.133 1.00 31.67 219 VAL A C 1
ATOM 1723 O O . VAL A 1 219 ? -8.898 2.362 29.859 1.00 31.67 219 VAL A O 1
ATOM 1726 N N . GLU A 1 220 ? -10.248 3.104 28.226 1.00 34.97 220 GLU A N 1
ATOM 1727 C CA . GLU A 1 220 ? -10.685 1.779 27.780 1.00 34.97 220 GLU A CA 1
ATOM 1728 C C . GLU A 1 220 ? -9.873 1.399 26.547 1.00 34.97 220 GLU A C 1
ATOM 1730 O O . GLU A 1 220 ? -9.981 2.015 25.484 1.00 34.97 220 GLU A O 1
ATOM 1735 N N . ILE A 1 221 ? -9.031 0.382 26.704 1.00 35.25 221 ILE A N 1
ATOM 1736 C CA . ILE A 1 221 ? -8.395 -0.300 25.584 1.00 35.25 221 ILE A CA 1
ATOM 1737 C C . ILE A 1 221 ? -9.436 -1.310 25.108 1.00 35.25 221 ILE A C 1
ATOM 1739 O O . ILE A 1 221 ? -9.399 -2.430 25.581 1.00 35.25 221 ILE A O 1
ATOM 1743 N N . GLY A 1 222 ? -10.363 -0.855 24.250 1.00 34.12 222 GLY A N 1
ATOM 1744 C CA . GLY A 1 222 ? -11.402 -1.580 23.488 1.00 34.12 222 GLY A CA 1
ATOM 1745 C C . GLY A 1 222 ? -12.312 -2.582 24.225 1.00 34.12 222 GLY A C 1
ATOM 1746 O O . GLY A 1 222 ? -12.170 -2.848 25.410 1.00 34.12 222 GLY A O 1
ATOM 1747 N N . ASP A 1 223 ? -13.310 -3.106 23.512 1.00 37.59 223 ASP A N 1
ATOM 1748 C CA . ASP A 1 223 ? -14.270 -4.104 24.010 1.00 37.59 223 ASP A CA 1
ATOM 1749 C C . ASP A 1 223 ? -13.916 -5.491 23.428 1.00 37.59 223 ASP A C 1
ATOM 1751 O O . ASP A 1 223 ? -13.784 -5.602 22.200 1.00 37.59 223 ASP A O 1
ATOM 1755 N N . PRO A 1 224 ? -13.777 -6.552 24.252 1.00 32.22 224 PRO A N 1
ATOM 1756 C CA . PRO A 1 224 ? -13.564 -7.924 23.780 1.00 32.22 224 PRO A CA 1
ATOM 1757 C C . PRO A 1 224 ? -14.578 -8.379 22.716 1.00 32.22 224 PRO A C 1
ATOM 1759 O O . PRO A 1 224 ? -14.212 -9.063 21.764 1.00 32.22 224 PRO A O 1
ATOM 1762 N N . ALA A 1 225 ? -15.831 -7.910 22.785 1.00 32.34 225 ALA A N 1
ATOM 1763 C CA . ALA A 1 225 ? -16.884 -8.235 21.819 1.00 32.34 225 ALA A CA 1
ATOM 1764 C C . ALA A 1 225 ? -16.618 -7.716 20.387 1.00 32.34 225 ALA A C 1
ATOM 1766 O O . ALA A 1 225 ? -17.329 -8.091 19.449 1.00 32.34 225 ALA A O 1
ATOM 1767 N N . ILE A 1 226 ? -15.615 -6.849 20.213 1.00 35.50 226 ILE A N 1
ATOM 1768 C CA . ILE A 1 226 ? -15.200 -6.250 18.935 1.00 35.50 226 ILE A CA 1
ATOM 1769 C C . ILE A 1 226 ? -13.851 -6.805 18.476 1.00 35.50 226 ILE A C 1
ATOM 1771 O O . ILE A 1 226 ? -13.620 -6.924 17.272 1.00 35.50 226 ILE A O 1
ATOM 1775 N N . VAL A 1 227 ? -12.975 -7.168 19.414 1.00 35.88 227 VAL A N 1
ATOM 1776 C CA . VAL A 1 227 ? -11.654 -7.726 19.105 1.00 35.88 227 VAL A CA 1
ATOM 1777 C C . VAL A 1 227 ? -11.746 -9.175 18.655 1.00 35.88 227 VAL A C 1
ATOM 1779 O O . VAL A 1 227 ? -11.183 -9.495 17.609 1.00 35.88 227 VAL A O 1
ATOM 1782 N N . ASP A 1 228 ? -12.532 -10.011 19.335 1.00 37.44 228 ASP A N 1
ATOM 1783 C CA . ASP A 1 228 ? -12.633 -11.439 18.999 1.00 37.44 228 ASP A CA 1
ATOM 1784 C C . ASP A 1 228 ? -13.108 -11.675 17.541 1.00 37.44 228 ASP A C 1
ATOM 1786 O O . ASP A 1 228 ? -12.497 -12.469 16.823 1.00 37.44 228 ASP A O 1
ATOM 1790 N N . PRO A 1 229 ? -14.102 -10.934 17.000 1.00 39.28 229 PRO A N 1
ATOM 1791 C CA . PRO A 1 229 ? -14.495 -11.058 15.592 1.00 39.28 229 PRO A CA 1
ATOM 1792 C C . PRO A 1 229 ? -13.450 -10.548 14.582 1.00 39.28 229 PRO A C 1
ATOM 1794 O O . PRO A 1 229 ? -13.404 -11.038 13.452 1.00 39.28 229 PRO A O 1
ATOM 1797 N N . LEU A 1 230 ? -12.625 -9.558 14.951 1.00 36.06 230 LEU A N 1
ATOM 1798 C CA . LEU A 1 230 ? -11.516 -9.058 14.123 1.00 36.06 230 LEU A CA 1
ATOM 1799 C C . LEU A 1 230 ? -10.352 -10.063 14.082 1.00 36.06 230 LEU A C 1
ATOM 1801 O O . LEU A 1 230 ? -9.698 -10.199 13.045 1.00 36.06 230 LEU A O 1
ATOM 1805 N N . GLU A 1 231 ? -10.122 -10.780 15.184 1.00 37.94 231 GLU A N 1
ATOM 1806 C CA . GLU A 1 231 ? -9.168 -11.890 15.294 1.00 37.94 231 GLU A CA 1
ATOM 1807 C C . GLU A 1 231 ? -9.619 -13.110 14.476 1.00 37.94 231 GLU A C 1
ATOM 1809 O O . GLU A 1 231 ? -8.832 -13.663 13.700 1.00 37.94 231 GLU A O 1
ATOM 1814 N N . ASP A 1 232 ? -10.906 -13.459 14.544 1.00 41.03 232 ASP A N 1
ATOM 1815 C CA . ASP A 1 232 ? -11.508 -14.515 13.723 1.00 41.03 232 ASP A CA 1
ATOM 1816 C C . ASP A 1 232 ? -11.468 -14.175 12.226 1.00 41.03 232 ASP A C 1
ATOM 1818 O O . ASP A 1 232 ? -11.168 -15.033 11.391 1.00 41.03 232 ASP A O 1
ATOM 1822 N N . LEU A 1 233 ? -11.714 -12.908 11.867 1.00 42.50 233 LEU A N 1
ATOM 1823 C CA . LEU A 1 233 ? -11.617 -12.445 10.484 1.00 42.50 233 LEU A CA 1
ATOM 1824 C C . LEU A 1 233 ? -10.173 -12.507 9.982 1.00 42.50 233 LEU A C 1
ATOM 1826 O O . LEU A 1 233 ? -9.944 -12.957 8.863 1.00 42.50 233 LEU A O 1
ATOM 1830 N N . ALA A 1 234 ? -9.202 -12.105 10.808 1.00 43.81 234 ALA A N 1
ATOM 1831 C CA . ALA A 1 234 ? -7.782 -12.258 10.518 1.00 43.81 234 ALA A CA 1
ATOM 1832 C C . ALA A 1 234 ? -7.430 -13.723 10.213 1.00 43.81 234 ALA A C 1
ATOM 1834 O O . ALA A 1 234 ? -6.764 -13.976 9.208 1.00 43.81 234 ALA A O 1
ATOM 1835 N N . GLY A 1 235 ? -7.919 -14.679 11.008 1.00 46.06 235 GLY A N 1
ATOM 1836 C CA . GLY A 1 235 ? -7.782 -16.111 10.726 1.00 46.06 235 GLY A CA 1
ATOM 1837 C C . GLY A 1 235 ? -8.453 -16.536 9.414 1.00 46.06 235 GLY A C 1
ATOM 1838 O O . GLY A 1 235 ? -7.846 -17.238 8.607 1.00 46.06 235 GLY A O 1
ATOM 1839 N N . ALA A 1 236 ? -9.668 -16.048 9.147 1.00 42.91 236 ALA A N 1
ATOM 1840 C CA . ALA A 1 236 ? -10.440 -16.361 7.942 1.00 42.91 236 ALA A CA 1
ATOM 1841 C C . ALA A 1 236 ? -9.865 -15.758 6.641 1.00 42.91 236 ALA A C 1
ATOM 1843 O O . ALA A 1 236 ? -10.100 -16.307 5.568 1.00 42.91 236 ALA A O 1
ATOM 1844 N N . VAL A 1 237 ? -9.091 -14.666 6.714 1.00 43.88 237 VAL A N 1
ATOM 1845 C CA . VAL A 1 237 ? -8.318 -14.115 5.579 1.00 43.88 237 VAL A CA 1
ATOM 1846 C C . VAL A 1 237 ? -6.852 -14.578 5.554 1.00 43.88 237 VAL A C 1
ATOM 1848 O O . VAL A 1 237 ? -6.028 -13.981 4.858 1.00 43.88 237 VAL A O 1
ATOM 1851 N N . GLY A 1 238 ? -6.518 -15.649 6.285 1.00 40.72 238 GLY A N 1
ATOM 1852 C CA . GLY A 1 238 ? -5.217 -16.312 6.202 1.00 40.72 238 GLY A CA 1
ATOM 1853 C C . GLY A 1 238 ? -4.115 -15.720 7.088 1.00 40.72 238 GLY A C 1
ATOM 1854 O O . GLY A 1 238 ? -2.945 -15.789 6.716 1.00 40.72 238 GLY A O 1
ATOM 1855 N N . ARG A 1 239 ? -4.418 -15.143 8.261 1.00 43.66 239 ARG A N 1
ATOM 1856 C CA . ARG A 1 239 ? -3.417 -14.977 9.338 1.00 43.66 239 ARG A CA 1
ATOM 1857 C C . ARG A 1 239 ? -3.311 -16.265 10.156 1.00 43.66 239 ARG A C 1
ATOM 1859 O O . ARG A 1 239 ? -4.287 -16.963 10.387 1.00 43.66 239 ARG A O 1
ATOM 1866 N N . ASP A 1 240 ? -2.093 -16.573 10.590 1.00 39.12 240 ASP A N 1
ATOM 1867 C CA . ASP A 1 240 ? -1.782 -17.746 11.406 1.00 39.12 240 ASP A CA 1
ATOM 1868 C C . ASP A 1 240 ? -2.226 -17.486 12.858 1.00 39.12 240 ASP A C 1
ATOM 1870 O O . ASP A 1 240 ? -1.686 -16.567 13.480 1.00 39.12 240 ASP A O 1
ATOM 1874 N N . PRO A 1 241 ? -3.148 -18.283 13.430 1.00 35.56 241 PRO A N 1
ATOM 1875 C CA . PRO A 1 241 ? -3.570 -18.128 14.822 1.00 35.56 241 PRO A CA 1
ATOM 1876 C C . PRO A 1 241 ? -2.440 -18.389 15.840 1.00 35.56 241 PRO A C 1
ATOM 1878 O O . PRO A 1 241 ? -2.564 -18.016 17.006 1.00 35.56 241 PRO A O 1
ATOM 1881 N N . LYS A 1 242 ? -1.322 -19.013 15.432 1.00 34.03 242 LYS A N 1
ATOM 1882 C CA . LYS A 1 242 ? -0.156 -19.308 16.286 1.00 34.03 242 LYS A CA 1
ATOM 1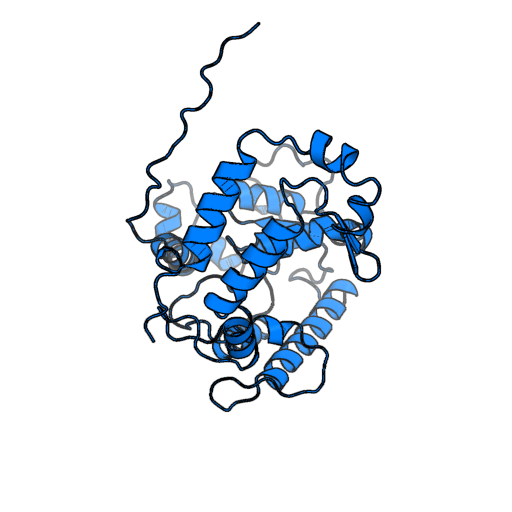883 C C . LYS A 1 242 ? 0.965 -18.266 16.202 1.00 34.03 242 LYS A C 1
ATOM 1885 O O . LYS A 1 242 ? 1.824 -18.255 17.082 1.00 34.03 242 LYS A O 1
ATOM 1890 N N . ARG A 1 243 ? 0.944 -17.359 15.218 1.00 39.00 243 ARG A N 1
ATOM 1891 C CA . ARG A 1 243 ? 1.830 -16.183 15.138 1.00 39.00 243 ARG A CA 1
ATOM 1892 C C . ARG A 1 243 ? 1.012 -14.928 15.426 1.00 39.00 243 ARG A C 1
ATOM 1894 O O . ARG A 1 243 ? 0.543 -14.247 14.517 1.00 39.00 243 ARG A O 1
ATOM 1901 N N . ARG A 1 244 ? 0.852 -14.647 16.723 1.00 38.81 244 ARG A N 1
ATOM 1902 C CA . ARG A 1 244 ? 0.166 -13.487 17.325 1.00 38.81 244 ARG A CA 1
ATOM 1903 C C . ARG A 1 244 ? 0.857 -12.151 17.001 1.00 38.81 244 ARG A C 1
ATOM 1905 O O . ARG A 1 244 ? 1.296 -11.433 17.894 1.00 38.81 244 ARG A O 1
ATOM 1912 N N . GLN A 1 245 ? 1.001 -11.804 15.725 1.00 32.41 245 GLN A N 1
ATOM 1913 C CA . GLN A 1 245 ? 1.459 -10.482 15.307 1.00 32.41 245 GLN A CA 1
ATOM 1914 C C . GLN A 1 245 ? 0.269 -9.615 14.896 1.00 32.41 245 GLN A C 1
ATOM 1916 O O . GLN A 1 245 ? -0.345 -9.807 13.845 1.00 32.41 245 GLN A O 1
ATOM 1921 N N . GLY A 1 246 ? -0.003 -8.600 15.718 1.00 34.50 246 GLY A N 1
ATOM 1922 C CA . GLY A 1 246 ? -0.693 -7.399 15.266 1.00 34.50 246 GLY A CA 1
ATOM 1923 C C . GLY A 1 246 ? -2.214 -7.484 15.156 1.00 34.50 246 GLY A C 1
ATOM 1924 O O . GLY A 1 246 ? -2.777 -6.922 14.212 1.00 34.50 246 GLY A O 1
ATOM 1925 N N . VAL A 1 247 ? -2.887 -8.107 16.119 1.00 30.62 247 VAL A N 1
ATOM 1926 C CA . VAL A 1 247 ? -4.217 -7.630 16.523 1.00 30.62 247 VAL A CA 1
ATOM 1927 C C . VAL A 1 247 ? -4.005 -6.843 17.811 1.00 30.62 247 VAL A C 1
ATOM 1929 O O . VAL A 1 247 ? -3.260 -7.285 18.682 1.00 30.62 247 VAL A O 1
ATOM 1932 N N . GLY A 1 248 ? -4.494 -5.604 17.868 1.00 31.25 248 GLY A N 1
ATOM 1933 C CA . GLY A 1 248 ? -4.384 -4.809 19.086 1.00 31.25 248 GLY A CA 1
ATOM 1934 C C . GLY A 1 248 ? -5.156 -5.528 20.183 1.00 31.25 248 GLY A C 1
ATOM 1935 O O . GLY A 1 248 ? -6.370 -5.668 20.065 1.00 31.25 248 GLY A O 1
ATOM 1936 N N . HIS A 1 249 ? -4.461 -6.020 21.207 1.00 29.22 249 HIS A N 1
ATOM 1937 C CA . HIS A 1 249 ? -5.131 -6.649 22.331 1.00 29.22 249 HIS A CA 1
ATOM 1938 C C . HIS A 1 249 ? -5.843 -5.593 23.168 1.00 29.22 249 HIS A C 1
ATOM 1940 O O . HIS A 1 249 ? -5.281 -4.568 23.558 1.00 29.22 249 HIS A O 1
ATOM 1946 N N . VAL A 1 250 ? -7.096 -5.905 23.454 1.00 30.69 250 VAL A N 1
ATOM 1947 C CA . VAL A 1 250 ? -7.925 -5.267 24.460 1.00 30.69 250 VAL A CA 1
ATOM 1948 C C . VAL A 1 250 ? -7.732 -6.059 25.733 1.00 30.69 250 VAL A C 1
ATOM 1950 O O . VAL A 1 250 ? -8.250 -7.160 25.894 1.00 30.69 250 VAL A O 1
ATOM 1953 N N . LEU A 1 251 ? -6.894 -5.534 26.616 1.00 26.41 251 LEU A N 1
ATOM 1954 C CA . LEU A 1 251 ? -6.733 -6.113 27.935 1.00 26.41 251 LEU A CA 1
ATOM 1955 C C . LEU A 1 251 ? -7.790 -5.479 28.842 1.00 26.41 251 LEU A C 1
ATOM 1957 O O . LEU A 1 251 ? -7.724 -4.265 29.064 1.00 26.41 251 LEU A O 1
ATOM 1961 N N . PRO A 1 252 ? -8.732 -6.252 29.417 1.00 26.12 252 PRO A N 1
ATOM 1962 C CA . PRO A 1 252 ? -9.556 -5.775 30.513 1.00 26.12 252 PRO A CA 1
ATOM 1963 C C . PRO A 1 252 ? -8.668 -5.704 31.755 1.00 26.12 252 PRO A C 1
ATOM 1965 O O . PRO A 1 252 ? -8.693 -6.564 32.633 1.00 26.12 252 PRO A O 1
ATOM 1968 N N . VAL A 1 253 ? -7.810 -4.691 31.816 1.00 29.56 253 VAL A N 1
ATOM 1969 C CA . VAL A 1 253 ? -6.995 -4.459 32.998 1.00 29.56 253 VAL A CA 1
ATOM 1970 C C . VAL A 1 253 ? -7.875 -3.737 34.005 1.00 29.56 253 VAL A C 1
ATOM 1972 O O . VAL A 1 253 ? -8.010 -2.515 33.978 1.00 29.56 253 VAL A O 1
ATOM 1975 N N . HIS A 1 254 ? -8.495 -4.493 34.912 1.00 27.05 254 HIS A N 1
ATOM 1976 C CA . HIS A 1 254 ? -9.068 -3.900 36.115 1.00 27.05 254 HIS A CA 1
ATOM 1977 C C . HIS A 1 254 ? -7.947 -3.139 36.835 1.00 27.05 254 HIS A C 1
ATOM 1979 O O . HIS A 1 254 ? -6.949 -3.732 37.249 1.00 27.05 254 HIS A O 1
ATOM 1985 N N . ALA A 1 255 ? -8.105 -1.821 36.989 1.00 30.64 255 ALA A N 1
ATOM 1986 C CA . ALA A 1 255 ? -7.093 -0.929 37.563 1.00 30.64 255 ALA A CA 1
ATOM 1987 C C . ALA A 1 255 ? -6.607 -1.363 38.965 1.00 30.64 255 ALA A C 1
ATOM 1989 O O . ALA A 1 255 ? -5.486 -1.046 39.365 1.00 30.64 255 ALA A O 1
ATOM 1990 N N . ASP A 1 256 ? -7.404 -2.154 39.690 1.00 27.97 256 ASP A N 1
ATOM 1991 C CA . ASP A 1 256 ? -7.037 -2.728 40.988 1.00 27.97 256 ASP A CA 1
ATOM 1992 C C . ASP A 1 256 ? -5.986 -3.851 40.916 1.00 27.97 256 ASP A C 1
ATOM 1994 O O . ASP A 1 256 ? -5.276 -4.079 41.896 1.00 27.97 256 ASP A O 1
ATOM 1998 N N . GLN A 1 257 ? -5.811 -4.510 39.765 1.00 27.03 257 GLN A N 1
ATOM 1999 C CA . GLN A 1 257 ? -4.807 -5.568 39.595 1.00 27.03 257 GLN A CA 1
ATOM 2000 C C . GLN A 1 257 ? -3.415 -5.038 39.219 1.00 27.03 257 GLN A C 1
ATOM 2002 O O . GLN A 1 257 ? -2.417 -5.678 39.535 1.00 27.03 257 GLN A O 1
ATOM 2007 N N . VAL A 1 258 ? -3.319 -3.836 38.637 1.00 31.70 258 VAL A N 1
ATOM 2008 C CA . VAL A 1 258 ? -2.028 -3.136 38.434 1.00 31.70 258 VAL A CA 1
ATOM 2009 C C . VAL A 1 258 ? -1.596 -2.393 39.703 1.00 31.70 258 VAL A C 1
ATOM 2011 O O . VAL A 1 258 ? -0.407 -2.189 39.950 1.00 31.70 258 VAL A O 1
ATOM 2014 N N . ARG A 1 259 ? -2.570 -2.035 40.549 1.00 29.47 259 ARG A N 1
ATOM 2015 C CA . ARG A 1 259 ? -2.419 -1.206 41.754 1.00 29.47 259 ARG A CA 1
ATOM 2016 C C . ARG A 1 259 ? -1.460 -1.742 42.814 1.00 29.47 259 ARG A C 1
ATOM 2018 O O . ARG A 1 259 ? -1.028 -0.959 43.652 1.00 29.47 259 ARG A O 1
ATOM 2025 N N . THR A 1 260 ? -1.145 -3.038 42.840 1.00 27.42 260 THR A N 1
ATOM 2026 C CA . THR A 1 260 ? -0.503 -3.640 44.023 1.00 27.42 260 THR A CA 1
ATOM 2027 C C . THR A 1 260 ? 0.970 -4.013 43.904 1.00 27.42 260 THR A C 1
ATOM 2029 O O . THR A 1 260 ? 1.513 -4.437 44.923 1.00 27.42 260 THR A O 1
ATOM 2032 N N . ARG A 1 261 ? 1.656 -3.884 42.754 1.00 28.20 261 ARG A N 1
ATOM 2033 C CA . ARG A 1 261 ? 3.020 -4.462 42.661 1.00 28.20 261 ARG A CA 1
ATOM 2034 C C . ARG A 1 261 ? 4.141 -3.672 41.997 1.00 28.20 261 ARG A C 1
ATOM 2036 O O . ARG A 1 261 ? 5.284 -4.037 42.218 1.00 28.20 261 ARG A O 1
ATOM 2043 N N . ILE A 1 262 ? 3.904 -2.519 41.369 1.00 31.05 262 ILE A N 1
ATOM 2044 C CA . ILE A 1 262 ? 5.020 -1.697 40.850 1.00 31.05 262 ILE A CA 1
ATOM 2045 C C . ILE A 1 262 ? 5.579 -0.784 41.958 1.00 31.05 262 ILE A C 1
ATOM 2047 O O . ILE A 1 262 ? 5.505 0.442 41.912 1.00 31.05 262 ILE A O 1
ATOM 2051 N N . GLY A 1 263 ? 6.117 -1.412 43.004 1.00 27.62 263 GLY A N 1
ATOM 2052 C CA . GLY A 1 263 ? 6.960 -0.771 44.004 1.00 27.62 263 GLY A CA 1
ATOM 2053 C C . GLY A 1 263 ? 8.409 -0.770 43.525 1.00 27.62 263 GLY A C 1
ATOM 2054 O O . GLY A 1 263 ? 8.956 -1.819 43.211 1.00 27.62 263 GLY A O 1
ATOM 2055 N N . HIS A 1 264 ? 9.004 0.423 43.450 1.00 35.38 264 HIS A N 1
ATOM 2056 C CA . HIS A 1 264 ? 10.429 0.722 43.253 1.00 35.38 264 HIS A CA 1
ATOM 2057 C C . HIS A 1 264 ? 11.369 -0.476 42.996 1.00 35.38 264 HIS A C 1
ATOM 2059 O O . HIS A 1 264 ? 11.933 -1.054 43.922 1.00 35.38 264 HIS A O 1
ATOM 2065 N N . GLY A 1 265 ? 11.630 -0.794 41.728 1.00 27.48 265 GLY A N 1
ATOM 2066 C CA . GLY A 1 265 ? 12.652 -1.778 41.383 1.00 27.48 265 GLY A CA 1
ATOM 2067 C C . GLY A 1 265 ? 12.845 -1.928 39.880 1.00 27.48 265 GLY A C 1
ATOM 2068 O O . GLY A 1 265 ? 11.885 -1.924 39.126 1.00 27.48 265 GLY A O 1
ATOM 2069 N N . SER A 1 266 ? 14.111 -2.032 39.468 1.00 33.28 266 SER A N 1
ATOM 2070 C CA . SER A 1 266 ? 14.652 -2.178 38.104 1.00 33.28 266 SER A CA 1
ATOM 2071 C C . SER A 1 266 ? 13.787 -2.922 37.069 1.00 33.28 266 SER A C 1
ATOM 2073 O O . SER A 1 266 ? 13.019 -3.807 37.422 1.00 33.28 266 SER A O 1
ATOM 2075 N N . GLN A 1 267 ? 14.046 -2.676 35.774 1.00 34.34 267 GLN A N 1
ATOM 2076 C CA . GLN A 1 267 ? 13.487 -3.345 34.574 1.00 34.34 267 GLN A CA 1
ATOM 2077 C C . GLN A 1 267 ? 13.333 -4.891 34.637 1.00 34.34 267 GLN A C 1
ATOM 2079 O O . GLN A 1 267 ? 12.641 -5.475 33.806 1.00 34.34 267 GLN A O 1
ATOM 2084 N N . ARG A 1 268 ? 13.945 -5.578 35.614 1.00 32.06 268 ARG A N 1
ATOM 2085 C CA . ARG A 1 268 ? 13.706 -6.997 35.930 1.00 32.06 268 ARG A CA 1
ATOM 2086 C C . ARG A 1 268 ? 12.361 -7.278 36.621 1.00 32.06 268 ARG A C 1
ATOM 2088 O O . ARG A 1 268 ? 11.831 -8.361 36.405 1.00 32.06 268 ARG A O 1
ATOM 2095 N N . ALA A 1 269 ? 11.820 -6.344 37.406 1.00 32.84 269 ALA A N 1
ATOM 2096 C CA . ALA A 1 269 ? 10.577 -6.518 38.167 1.00 32.84 269 ALA A CA 1
ATOM 2097 C C . ALA A 1 269 ? 9.332 -6.448 37.263 1.00 32.84 269 ALA A C 1
ATOM 2099 O O . ALA A 1 269 ? 8.497 -7.347 37.296 1.00 32.84 269 ALA A O 1
ATOM 2100 N N . ALA A 1 270 ? 9.284 -5.489 36.328 1.00 33.81 270 ALA A N 1
ATOM 2101 C CA . ALA A 1 270 ? 8.201 -5.383 35.338 1.00 33.81 270 ALA A CA 1
ATOM 2102 C C . ALA A 1 270 ? 8.071 -6.635 34.441 1.00 33.81 270 ALA A C 1
ATOM 2104 O O . ALA A 1 270 ? 6.970 -7.016 34.054 1.00 33.81 270 ALA A O 1
ATOM 2105 N N . ARG A 1 271 ? 9.193 -7.322 34.169 1.00 32.44 271 ARG A N 1
ATOM 2106 C CA . ARG A 1 271 ? 9.247 -8.591 33.419 1.00 32.44 271 ARG A CA 1
ATOM 2107 C C . ARG A 1 271 ? 8.690 -9.802 34.181 1.00 32.44 271 ARG A C 1
ATOM 2109 O O . ARG A 1 271 ? 8.375 -10.797 33.540 1.00 32.44 271 ARG A O 1
ATOM 2116 N N . GLN A 1 272 ? 8.621 -9.756 35.513 1.00 35.09 272 GLN A N 1
ATOM 2117 C CA . GLN A 1 272 ? 8.137 -10.868 36.346 1.00 35.09 272 GLN A CA 1
ATOM 2118 C C . GLN A 1 272 ? 6.671 -10.709 36.773 1.00 35.09 272 GLN A C 1
ATOM 2120 O O . GLN A 1 272 ? 6.051 -11.699 37.152 1.00 35.09 272 GLN A O 1
ATOM 2125 N N . GLU A 1 273 ? 6.112 -9.499 36.705 1.00 35.50 273 GLU A N 1
ATOM 2126 C CA . GLU A 1 273 ? 4.837 -9.176 37.362 1.00 35.50 273 GLU A CA 1
ATOM 2127 C C . GLU A 1 273 ? 3.623 -9.094 36.428 1.00 35.50 273 GLU A C 1
ATOM 2129 O O . GLU A 1 273 ? 2.500 -9.219 36.909 1.00 35.50 273 GLU A O 1
ATOM 2134 N N . ILE A 1 274 ? 3.823 -8.977 35.106 1.00 37.25 274 ILE A N 1
ATOM 2135 C CA . ILE A 1 274 ? 2.757 -9.159 34.099 1.00 37.25 274 ILE A CA 1
ATOM 2136 C C . ILE A 1 274 ? 3.282 -10.039 32.944 1.00 37.25 274 ILE A C 1
ATOM 2138 O O . ILE A 1 274 ? 3.553 -9.536 31.849 1.00 37.25 274 ILE A O 1
ATOM 2142 N N . PRO A 1 275 ? 3.492 -11.350 33.172 1.00 35.47 275 PRO A N 1
ATOM 2143 C CA . PRO A 1 275 ? 4.122 -12.238 32.190 1.00 35.47 275 PRO A CA 1
ATOM 2144 C C . PRO A 1 275 ? 3.356 -12.332 30.862 1.00 35.47 275 PRO A C 1
ATOM 2146 O O . PRO A 1 275 ? 3.966 -12.580 29.829 1.00 35.47 275 PRO A O 1
ATOM 2149 N N . GLU A 1 276 ? 2.043 -12.100 30.880 1.00 36.47 276 GLU A N 1
ATOM 2150 C CA . GLU A 1 276 ? 1.152 -12.206 29.717 1.00 36.47 276 GLU A CA 1
ATOM 2151 C C . GLU A 1 276 ? 1.310 -11.006 28.762 1.00 36.47 276 GLU A C 1
ATOM 2153 O O . GLU A 1 276 ? 1.560 -11.187 27.574 1.00 36.47 276 GLU A O 1
ATOM 2158 N N . LEU A 1 277 ? 1.319 -9.780 29.300 1.00 36.28 277 LEU A N 1
ATOM 2159 C CA . LEU A 1 277 ? 1.452 -8.518 28.550 1.00 36.28 277 LEU A CA 1
ATOM 2160 C C . LEU A 1 277 ? 2.858 -8.347 27.946 1.00 36.28 277 LEU A C 1
ATOM 2162 O O . LEU A 1 277 ? 3.021 -7.859 26.830 1.00 36.28 277 LEU A O 1
ATOM 2166 N N . TRP A 1 278 ? 3.890 -8.800 28.666 1.00 36.44 278 TRP A N 1
ATOM 2167 C CA . TRP A 1 278 ? 5.278 -8.762 28.196 1.00 36.44 278 TRP A CA 1
ATOM 2168 C C . TRP A 1 278 ? 5.677 -9.985 27.369 1.00 36.44 278 TRP A C 1
ATOM 2170 O O . TRP A 1 278 ? 6.532 -9.858 26.494 1.00 36.44 278 TRP A O 1
ATOM 2180 N N . GLY A 1 279 ? 5.067 -11.149 27.612 1.00 35.97 279 GLY A N 1
ATOM 2181 C CA . GLY A 1 279 ? 5.265 -12.355 26.811 1.00 35.97 279 GLY A CA 1
ATOM 2182 C C . GLY A 1 279 ? 4.806 -12.159 25.368 1.00 35.97 279 GLY A C 1
ATOM 2183 O O . GLY A 1 279 ? 5.505 -12.569 24.448 1.00 35.97 279 GLY A O 1
ATOM 2184 N N . GLU A 1 280 ? 3.699 -11.450 25.149 1.00 36.62 280 GLU A N 1
ATOM 2185 C CA . GLU A 1 280 ? 3.163 -11.190 23.805 1.00 36.62 280 GLU A CA 1
ATOM 2186 C C . GLU A 1 280 ? 3.944 -10.115 23.041 1.00 36.62 280 GLU A C 1
ATOM 2188 O O . GLU A 1 280 ? 4.252 -10.300 21.863 1.00 36.62 280 GLU A O 1
ATOM 2193 N N . ILE A 1 281 ? 4.379 -9.048 23.718 1.00 33.59 281 ILE A N 1
ATOM 2194 C CA . ILE A 1 281 ? 5.263 -8.031 23.126 1.00 33.59 281 ILE A CA 1
ATOM 2195 C C . ILE A 1 281 ? 6.650 -8.622 22.804 1.00 33.59 281 ILE A C 1
ATOM 2197 O O . ILE A 1 281 ? 7.227 -8.319 21.758 1.00 33.59 281 ILE A O 1
ATOM 2201 N N . ALA A 1 282 ? 7.183 -9.500 23.663 1.00 33.88 282 ALA A N 1
ATOM 2202 C CA . ALA A 1 282 ? 8.444 -10.198 23.413 1.00 33.88 282 ALA A CA 1
ATOM 2203 C C . ALA A 1 282 ? 8.321 -11.234 22.284 1.00 33.88 282 ALA A C 1
ATOM 2205 O O . ALA A 1 282 ? 9.197 -11.284 21.429 1.00 33.88 282 ALA A O 1
ATOM 2206 N N . HIS A 1 283 ? 7.215 -11.982 22.198 1.00 36.00 283 HIS A N 1
ATOM 2207 C CA . HIS A 1 283 ? 6.956 -12.894 21.078 1.00 36.00 283 HIS A CA 1
ATOM 2208 C C . HIS A 1 283 ? 6.841 -12.163 19.732 1.00 36.00 283 HIS A C 1
ATOM 2210 O O . HIS A 1 283 ? 7.308 -12.684 18.720 1.00 36.00 283 HIS A O 1
ATOM 2216 N N . GLN A 1 284 ? 6.292 -10.944 19.703 1.00 36.44 284 GLN A N 1
ATOM 2217 C CA . GLN A 1 284 ? 6.266 -10.114 18.492 1.00 36.44 284 GLN A CA 1
ATOM 2218 C C . GLN A 1 284 ? 7.659 -9.591 18.095 1.00 36.44 284 GLN A C 1
ATOM 2220 O O . GLN A 1 284 ? 7.925 -9.430 16.903 1.00 36.44 284 GLN A O 1
ATOM 2225 N N . ALA A 1 285 ? 8.554 -9.368 19.064 1.00 32.28 285 ALA A N 1
ATOM 2226 C CA . ALA A 1 285 ? 9.936 -8.946 18.827 1.00 32.28 285 ALA A CA 1
ATOM 2227 C C . ALA A 1 285 ? 10.882 -10.113 18.463 1.00 32.28 285 ALA A C 1
ATOM 2229 O O . ALA A 1 285 ? 11.754 -9.938 17.612 1.00 32.28 285 ALA A O 1
ATOM 2230 N N . ASP A 1 286 ? 10.694 -11.300 19.050 1.00 34.25 286 ASP A N 1
ATOM 2231 C CA . ASP A 1 286 ? 11.533 -12.493 18.839 1.00 34.25 286 ASP A CA 1
ATOM 2232 C C . ASP A 1 286 ? 11.238 -13.220 17.512 1.00 34.25 286 ASP A C 1
ATOM 2234 O O . ASP A 1 286 ? 12.097 -13.932 16.987 1.00 34.25 286 ASP A O 1
ATOM 2238 N N . ASP A 1 287 ? 10.063 -12.995 16.913 1.00 34.78 287 ASP A N 1
ATOM 2239 C CA . ASP A 1 287 ? 9.737 -13.485 15.563 1.00 34.78 287 ASP A CA 1
ATOM 2240 C C . ASP A 1 287 ? 10.467 -12.713 14.443 1.00 34.78 287 ASP A C 1
ATOM 2242 O O . ASP A 1 287 ? 10.489 -13.137 13.283 1.00 34.78 287 ASP A O 1
ATOM 2246 N N . ILE A 1 288 ? 11.154 -11.618 14.788 1.00 35.62 288 ILE A N 1
ATOM 2247 C CA . ILE A 1 288 ? 12.229 -11.048 13.976 1.00 35.62 288 ILE A CA 1
ATOM 2248 C C . ILE A 1 288 ? 13.486 -11.869 14.288 1.00 35.62 288 ILE A C 1
ATOM 2250 O O . ILE A 1 288 ? 14.349 -11.454 15.057 1.00 35.62 288 ILE A O 1
ATOM 2254 N N . GLY A 1 289 ? 13.557 -13.084 13.735 1.00 28.03 289 GLY A N 1
ATOM 2255 C CA . GLY A 1 289 ? 14.574 -14.070 14.104 1.00 28.03 289 GLY A CA 1
ATOM 2256 C C . GLY A 1 289 ? 16.018 -13.524 14.127 1.00 28.03 289 GLY A C 1
ATOM 2257 O O . GLY A 1 289 ? 16.366 -12.607 13.368 1.00 28.03 289 GLY A O 1
ATOM 2258 N N . PRO A 1 290 ? 16.909 -14.107 14.953 1.00 31.44 290 PRO A N 1
ATOM 2259 C CA . PRO A 1 290 ? 18.281 -13.645 15.125 1.00 31.44 290 PRO A CA 1
ATOM 2260 C C . PRO A 1 290 ? 19.104 -14.010 13.883 1.00 31.44 290 PRO A C 1
ATOM 2262 O O . PRO A 1 290 ? 19.778 -15.033 13.840 1.00 31.44 290 PRO A O 1
ATOM 2265 N N . GLY A 1 291 ? 19.016 -13.209 12.819 1.00 37.06 291 GLY A N 1
ATOM 2266 C CA . GLY A 1 291 ? 19.656 -13.589 11.556 1.00 37.06 291 GLY A CA 1
ATOM 2267 C C . GLY A 1 291 ? 19.735 -12.553 10.442 1.00 37.06 291 GLY A C 1
ATOM 2268 O O . GLY A 1 291 ? 20.269 -12.874 9.385 1.00 37.06 291 GLY A O 1
ATOM 2269 N N . ARG A 1 292 ? 19.256 -11.314 10.617 1.00 34.47 292 ARG A N 1
ATOM 2270 C CA . ARG A 1 292 ? 19.402 -10.274 9.580 1.00 34.47 292 ARG A CA 1
ATOM 2271 C C . ARG A 1 292 ? 19.812 -8.930 10.172 1.00 34.47 292 ARG A C 1
ATOM 2273 O O . ARG A 1 292 ? 19.016 -8.004 10.256 1.00 34.47 292 ARG A O 1
ATOM 2280 N N . ARG A 1 293 ? 21.098 -8.792 10.512 1.00 27.75 293 ARG A N 1
ATOM 2281 C CA . ARG A 1 293 ? 21.737 -7.472 10.409 1.00 27.75 293 ARG A CA 1
ATOM 2282 C C . ARG A 1 293 ? 21.865 -7.161 8.914 1.00 27.75 293 ARG A C 1
ATOM 2284 O O . ARG A 1 293 ? 22.512 -7.947 8.220 1.00 27.75 293 ARG A O 1
ATOM 2291 N N . PRO A 1 294 ? 21.302 -6.065 8.384 1.00 27.91 294 PRO A N 1
ATOM 2292 C CA . PRO A 1 294 ? 21.714 -5.596 7.073 1.00 27.91 294 PRO A CA 1
ATOM 2293 C C . PRO A 1 294 ? 23.190 -5.191 7.165 1.00 27.91 294 PRO A C 1
ATOM 2295 O O . PRO A 1 294 ? 23.554 -4.238 7.854 1.00 27.91 294 PRO A O 1
ATOM 2298 N N . ALA A 1 295 ? 24.058 -5.938 6.485 1.00 33.41 295 ALA A N 1
ATOM 2299 C CA . ALA A 1 295 ? 25.393 -5.477 6.139 1.00 33.41 295 ALA A CA 1
ATOM 2300 C C . ALA A 1 295 ? 25.227 -4.3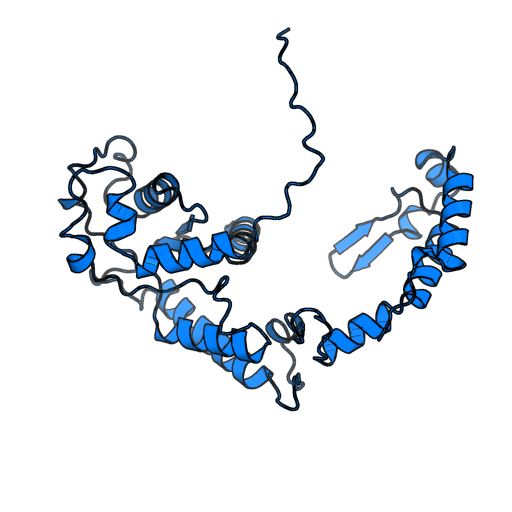41 5.123 1.00 33.41 295 ALA A C 1
ATOM 2302 O O . ALA A 1 295 ? 25.180 -4.604 3.930 1.00 33.41 295 ALA A O 1
ATOM 2303 N N . ASN A 1 296 ? 24.968 -3.129 5.623 1.00 29.70 296 ASN A N 1
ATOM 2304 C CA . ASN A 1 296 ? 25.139 -1.820 4.981 1.00 29.70 296 ASN A CA 1
ATOM 2305 C C . ASN A 1 296 ? 24.625 -0.739 5.947 1.00 29.70 296 ASN A C 1
ATOM 2307 O O . ASN A 1 296 ? 23.638 -0.053 5.691 1.00 29.70 296 ASN A O 1
ATOM 2311 N N . ALA A 1 297 ? 25.293 -0.604 7.095 1.00 28.95 297 ALA A N 1
ATOM 2312 C CA . ALA A 1 297 ? 25.222 0.628 7.867 1.00 28.95 297 ALA A CA 1
ATOM 2313 C C . ALA A 1 297 ? 26.117 1.654 7.158 1.00 28.95 297 ALA A C 1
ATOM 2315 O O . ALA A 1 297 ? 27.342 1.537 7.178 1.00 28.95 297 ALA A O 1
ATOM 2316 N N . PHE A 1 298 ? 25.506 2.629 6.486 1.00 26.42 298 PHE A N 1
ATOM 2317 C CA . PHE A 1 298 ? 26.216 3.832 6.063 1.00 26.42 298 PHE A CA 1
ATOM 2318 C C . PHE A 1 298 ? 26.762 4.541 7.316 1.00 26.42 298 PHE A C 1
ATOM 2320 O O . PHE A 1 298 ? 26.005 4.721 8.275 1.00 26.42 298 PHE A O 1
ATOM 2327 N N . PRO A 1 299 ? 28.047 4.937 7.356 1.00 31.69 299 PRO A N 1
ATOM 2328 C CA . PRO A 1 299 ? 28.581 5.684 8.484 1.00 31.69 299 PRO A CA 1
ATOM 2329 C C . PRO A 1 299 ? 27.933 7.073 8.523 1.00 31.69 299 PRO A C 1
ATOM 2331 O O . PRO A 1 299 ? 27.881 7.775 7.513 1.00 31.69 299 PRO A O 1
ATOM 2334 N N . GLY A 1 300 ? 27.412 7.448 9.694 1.00 29.39 300 GLY A N 1
ATOM 2335 C CA . GLY A 1 300 ? 26.831 8.766 9.933 1.00 29.39 300 GLY A CA 1
ATOM 2336 C C . GLY A 1 300 ? 27.853 9.895 9.726 1.00 29.39 300 GLY A C 1
ATOM 2337 O O . GLY A 1 300 ? 29.059 9.668 9.858 1.00 29.39 300 GLY A O 1
ATOM 2338 N N . PRO A 1 301 ? 27.395 11.115 9.398 1.00 30.75 301 PRO A N 1
ATOM 2339 C CA . PRO A 1 301 ? 28.284 12.236 9.146 1.00 30.75 301 PRO A CA 1
ATOM 2340 C C . PRO A 1 301 ? 28.991 12.645 10.442 1.00 30.75 301 PRO A C 1
ATOM 2342 O O . PRO A 1 301 ? 28.374 13.103 11.402 1.00 30.75 301 PRO A O 1
ATOM 2345 N N . SER A 1 302 ? 30.314 12.487 10.453 1.00 32.97 302 SER A N 1
ATOM 2346 C CA . SER A 1 302 ? 31.199 13.112 11.428 1.00 32.97 302 SER A CA 1
ATOM 2347 C C . SER A 1 302 ? 31.052 14.629 11.331 1.00 32.97 302 SER A C 1
ATOM 2349 O O . SER A 1 302 ? 31.256 15.205 10.261 1.00 32.97 302 SER A O 1
ATOM 2351 N N . GLY A 1 303 ? 30.704 15.271 12.443 1.00 26.30 303 GLY A N 1
ATOM 2352 C CA . GLY A 1 303 ? 30.563 16.717 12.510 1.00 26.30 303 GLY A CA 1
ATOM 2353 C C . GLY A 1 303 ? 31.849 17.460 12.148 1.00 26.30 303 GLY A C 1
ATOM 2354 O O . GLY A 1 303 ? 32.939 17.111 12.599 1.00 26.30 303 GLY A O 1
ATOM 2355 N N . ARG A 1 304 ? 31.692 18.548 11.393 1.00 25.27 304 ARG A N 1
ATOM 2356 C CA . ARG A 1 304 ? 32.493 19.763 11.540 1.00 25.27 304 ARG A CA 1
ATOM 2357 C C . ARG A 1 304 ? 31.569 20.958 11.368 1.00 25.27 304 ARG A C 1
ATOM 2359 O O . ARG A 1 304 ? 30.916 21.098 10.341 1.00 25.27 304 ARG A O 1
ATOM 2366 N N . ALA A 1 305 ? 31.522 21.759 12.422 1.00 29.77 305 ALA A N 1
ATOM 2367 C CA . ALA A 1 305 ? 30.949 23.087 12.428 1.00 29.77 305 ALA A CA 1
ATOM 2368 C C . ALA A 1 305 ? 31.685 23.986 11.424 1.00 29.77 305 ALA A C 1
ATOM 2370 O O . ALA A 1 305 ? 32.918 23.947 11.352 1.00 29.77 305 ALA A O 1
ATOM 2371 N N . ILE A 1 306 ? 30.910 24.790 10.702 1.00 34.50 306 ILE A N 1
ATOM 2372 C CA . ILE A 1 306 ? 31.275 26.127 10.228 1.00 34.50 306 ILE A CA 1
ATOM 2373 C C . ILE A 1 306 ? 30.072 27.009 10.545 1.00 34.50 306 ILE A C 1
ATOM 2375 O O . ILE A 1 306 ? 28.945 26.543 10.256 1.00 34.50 306 ILE A O 1
#

Foldseek 3Di:
DDQPPLCPDPLVVVLVVVCVVCVPPDLVVVCVVDVCLQVVQWDDDPPDIRGPSSDSDDPVNVVSVVVSCVSSVVVVLVVCLQQFAQPVVVQSGRDDVVLLPPPDPDFRDHPRDGLNVLSVVLVVVVVVVVCCLLVQVDFFPVRGHQAEAEQEAADPQFPVVVVVCVVCVVVDRPRHYYHYHHDPDVVRVVLSQLVRQPPDPPPSDDDDPPCPVPGPRRYFQDDPVNQVSVLVSCVVNTDDNVQPHHRRDGDPPPVVLVPPQPDDDDPVRVCVRCVPVVVSVVSNVCVVPPDDDDPDDDDDDDDDDD